Protein AF-A0A955Y917-F1 (afdb_monomer)

pLDDT: mean 73.55, std 20.66, range [26.69, 97.69]

Radius of gyration: 18.07 Å; Cα contacts (8 Å, |Δi|>4): 487; chains: 1; bounding box: 54×41×40 Å

Secondary structure (DSSP, 8-state):
-PPPEEEEEEE-S---SEEEEE-SSEEEEEETTEEEEEEE-TT-TTS-PEEEE---------TTTTS---TT--HHHHSHHHHTTBPSEEEEEEEE-----PPPSSSS---SSSS-EEE-SSS-----TTS-EEEESS-GGGS-HHHHHHHHHHHHTT--PEEEEEEETT-SEEEEEE-HHHHHHHHHTT-PPEEEEEEETTPEE--HHHHHHHHHHHHHHHHHHHHHHHHHHHHHHHHH--

Solvent-accessible surface area (backbone atoms only — not comparable to full-atom values): 13349 Å² total; per-residue (Å²): 135,82,79,81,49,70,49,78,49,72,43,74,87,26,68,41,35,34,42,59,31,36,35,98,49,32,42,34,40,26,48,73,84,39,50,29,35,32,41,39,27,92,78,34,90,92,42,51,38,35,52,47,68,34,41,68,82,60,84,55,66,52,77,68,46,64,44,67,80,54,91,92,59,60,61,70,70,72,42,38,72,64,51,46,29,24,45,63,44,49,35,39,36,36,48,48,76,54,56,86,57,76,84,68,91,80,68,100,51,70,71,54,68,96,61,5,47,52,60,76,95,83,64,78,48,74,45,70,89,90,42,32,34,26,38,63,45,57,64,76,90,76,48,61,63,68,58,20,52,54,46,15,53,42,38,67,77,68,48,53,46,40,28,34,31,43,33,32,83,90,51,63,51,31,35,43,65,27,29,68,47,54,52,53,8,21,60,76,43,74,43,46,58,31,38,37,40,38,30,30,73,70,49,47,74,37,52,70,67,58,48,52,54,42,50,51,55,25,48,55,39,33,57,53,48,53,54,49,51,53,53,52,54,52,56,52,53,54,63,75,74,108

Sequence (242 aa):
MTHEHTETIEVRGGRGELSLRHGRVDTALLYEGEPVAMVWSPHGAGHGRTFVRAQDLGTLEEAHLLRHVGPGARLSAILRPVLARLEDGRYHLELLPSPELEPDDGETSEAVPASGRFVDWAGLHEVADDEPLLIGTVPRDLLDRTLIEDLARWIRDGGRPAVVVLDCEADDVGFLVAGHAVLEAYRLADRAPTVLRITAVSARHLPLREGADLLTRAYERIGHIVAAHYAATAGEAEKATA

Mean predicted aligned error: 9.86 Å

Foldseek 3Di:
DPDWDKDKDWQDQAPQQWAWADAQAKIFTHGNLATQKMWGDPVGQPWFTFIFGQDAPPAPPPVLLQDADDPPDDLCVSCVVVSSNNDGAMKMKTWDDFDQFQDDDDDQFGDPPPFAGEDADDGGDGDGQPHQYEYESHHPVPDDPVLLCVLLVCVLVVRAREFEWEEEPSGSYIYGRHCPSVVSSCSVNSGGHTYIYIYGDCRHYDDPVNVVVNVVSSVVSVVVVVVVVVVVVVVVVVVVVD

Structure (mmCIF, N/CA/C/O backbone):
data_AF-A0A955Y917-F1
#
_entry.id   AF-A0A955Y917-F1
#
loop_
_atom_site.group_PDB
_atom_site.id
_atom_site.type_symbol
_atom_site.label_atom_id
_atom_site.label_alt_id
_atom_site.label_comp_id
_atom_site.label_asym_id
_atom_site.label_entity_id
_atom_site.label_seq_id
_atom_site.pdbx_PDB_ins_code
_atom_site.Cartn_x
_atom_site.Cartn_y
_atom_site.Cartn_z
_atom_site.occupancy
_atom_site.B_iso_or_equiv
_atom_site.auth_seq_id
_atom_site.auth_comp_id
_atom_site.auth_asym_id
_atom_site.auth_atom_id
_atom_site.pdbx_PDB_model_num
ATOM 1 N N . MET A 1 1 ? -10.729 -9.937 -23.106 1.00 42.81 1 MET A N 1
ATOM 2 C CA . MET A 1 1 ? -11.442 -9.943 -21.814 1.00 42.81 1 MET A CA 1
ATOM 3 C C . MET A 1 1 ? -10.541 -10.629 -20.809 1.00 42.81 1 MET A C 1
ATOM 5 O O . MET A 1 1 ? -10.514 -11.850 -20.746 1.00 42.81 1 MET A O 1
ATOM 9 N N . THR A 1 2 ? -9.705 -9.858 -20.128 1.00 54.28 2 THR A N 1
ATOM 10 C CA . THR A 1 2 ? -8.947 -10.323 -18.966 1.00 54.28 2 THR A CA 1
ATOM 11 C C . THR A 1 2 ? -9.951 -10.480 -17.832 1.00 54.28 2 THR A C 1
ATOM 13 O O . THR A 1 2 ? -10.664 -9.534 -17.515 1.00 54.28 2 THR A O 1
ATOM 16 N N . HIS A 1 3 ? -10.098 -11.692 -17.300 1.00 55.78 3 HIS A N 1
ATOM 17 C CA . HIS A 1 3 ? -10.953 -11.908 -16.140 1.00 55.78 3 HIS A CA 1
ATOM 18 C C . HIS A 1 3 ? -10.329 -11.186 -14.948 1.00 55.78 3 HIS A C 1
ATOM 20 O O . HIS A 1 3 ? -9.181 -11.455 -14.602 1.00 55.78 3 HIS A O 1
ATOM 26 N N . GLU A 1 4 ? -11.084 -10.263 -14.364 1.00 71.81 4 GLU A N 1
ATOM 27 C CA . GLU A 1 4 ? -10.762 -9.642 -13.085 1.00 71.81 4 GLU A CA 1
ATOM 28 C C . GLU A 1 4 ? -10.654 -10.760 -12.041 1.00 71.81 4 GLU A C 1
ATOM 30 O O . GLU A 1 4 ? -11.596 -11.534 -11.838 1.00 71.81 4 GLU A O 1
ATOM 35 N N . HIS A 1 5 ? -9.469 -10.929 -11.456 1.00 87.50 5 HIS A N 1
ATOM 36 C CA . HIS A 1 5 ? -9.243 -11.951 -10.442 1.00 87.50 5 HIS A CA 1
ATOM 37 C C . HIS A 1 5 ? -9.403 -11.290 -9.084 1.00 87.50 5 HIS A C 1
ATOM 39 O O . HIS A 1 5 ? -8.506 -10.589 -8.621 1.00 87.50 5 HIS A O 1
ATOM 45 N N . THR A 1 6 ? -10.545 -11.543 -8.450 1.00 92.94 6 THR A N 1
ATOM 46 C CA . THR A 1 6 ? -10.891 -10.996 -7.137 1.00 92.94 6 THR A CA 1
ATOM 47 C C . THR A 1 6 ? -11.162 -12.094 -6.113 1.00 92.94 6 THR A C 1
ATOM 49 O O . THR A 1 6 ? -11.657 -13.177 -6.433 1.00 92.94 6 THR A O 1
ATOM 52 N N . GLU A 1 7 ? -10.841 -11.823 -4.850 1.00 95.44 7 GLU A N 1
ATOM 53 C CA . GLU A 1 7 ? -11.186 -12.659 -3.701 1.00 95.44 7 GLU A CA 1
ATOM 54 C C . GLU A 1 7 ? -11.679 -11.781 -2.555 1.00 95.44 7 GLU A C 1
ATOM 56 O O . GLU A 1 7 ? -11.143 -10.715 -2.297 1.00 95.44 7 GLU A O 1
ATOM 61 N N . THR A 1 8 ? -12.686 -12.234 -1.813 1.00 96.94 8 THR A N 1
ATOM 62 C CA . THR A 1 8 ? -13.037 -11.613 -0.530 1.00 96.94 8 THR A CA 1
ATOM 63 C C . THR A 1 8 ? -12.709 -12.581 0.584 1.00 96.94 8 THR A C 1
ATOM 65 O O . THR A 1 8 ? -13.135 -13.738 0.546 1.00 96.94 8 THR A O 1
ATOM 68 N N . ILE A 1 9 ? -11.968 -12.108 1.579 1.00 97.06 9 ILE A N 1
ATOM 69 C CA . ILE A 1 9 ? -11.533 -12.921 2.708 1.00 97.06 9 ILE A CA 1
ATOM 70 C C . ILE A 1 9 ? -11.855 -12.254 4.037 1.00 97.06 9 ILE A C 1
ATOM 72 O O . ILE A 1 9 ? -12.010 -11.038 4.140 1.00 97.06 9 ILE A O 1
ATOM 76 N N . GLU A 1 10 ? -11.921 -13.084 5.067 1.00 97.69 10 GLU A N 1
ATOM 77 C CA . GLU A 1 10 ? -11.940 -12.653 6.454 1.00 97.69 10 GLU A CA 1
ATOM 78 C C . GLU A 1 10 ? -10.628 -13.106 7.097 1.00 97.69 10 GLU A C 1
ATOM 80 O O . GLU A 1 10 ? -10.344 -14.305 7.170 1.00 97.69 10 GLU A O 1
ATOM 85 N N . VAL A 1 11 ? -9.807 -12.148 7.519 1.00 96.19 11 VAL A N 1
ATOM 86 C CA . VAL A 1 11 ? -8.598 -12.410 8.299 1.00 96.19 11 VAL A CA 1
ATOM 87 C C . VAL A 1 11 ? -9.023 -12.573 9.754 1.00 96.19 11 VAL A C 1
ATOM 89 O O . VAL A 1 11 ? -9.667 -11.691 10.321 1.00 96.19 11 VAL A O 1
ATOM 92 N N . ARG A 1 12 ? -8.685 -13.727 10.338 1.00 95.69 12 ARG A N 1
ATOM 93 C CA . ARG A 1 12 ? -8.898 -14.053 11.753 1.00 95.69 12 ARG A CA 1
ATOM 94 C C . ARG A 1 12 ? -7.592 -14.558 12.351 1.00 95.69 12 ARG A C 1
ATOM 96 O O . ARG A 1 12 ? -6.994 -15.482 11.796 1.00 95.69 12 ARG A O 1
ATOM 103 N N . GLY A 1 13 ? -7.182 -14.001 13.485 1.00 91.69 13 GLY A N 1
ATOM 104 C CA . GLY A 1 13 ? -5.882 -14.285 14.091 1.00 91.69 13 GLY A CA 1
ATOM 105 C C . GLY A 1 13 ? -4.710 -13.639 13.347 1.00 91.69 13 GLY A C 1
ATOM 106 O O . GLY A 1 13 ? -3.599 -14.170 13.390 1.00 91.69 13 GLY A O 1
ATOM 107 N N . GLY A 1 14 ? -4.952 -12.533 12.641 1.00 90.38 14 GLY A N 1
ATOM 108 C CA . GLY A 1 14 ? -3.887 -11.671 12.148 1.00 90.38 14 GLY A CA 1
ATOM 109 C C . GLY A 1 14 ? -3.127 -11.049 13.323 1.00 90.38 14 GLY A C 1
ATOM 110 O O . GLY A 1 14 ? -3.691 -10.808 14.392 1.00 90.38 14 GLY A O 1
ATOM 111 N N . ARG A 1 15 ? -1.821 -10.816 13.164 1.00 91.62 15 ARG A N 1
ATOM 112 C CA . ARG A 1 15 ? -0.990 -10.274 14.253 1.00 91.62 15 ARG A CA 1
ATOM 113 C C . ARG A 1 15 ? -1.316 -8.817 14.591 1.00 91.62 15 ARG A C 1
ATOM 115 O O . ARG A 1 15 ? -0.928 -8.358 15.661 1.00 91.62 15 ARG A O 1
ATOM 122 N N . GLY A 1 16 ? -2.006 -8.096 13.701 1.00 89.75 16 GLY A N 1
ATOM 123 C CA . GLY A 1 16 ? -2.295 -6.671 13.878 1.00 89.75 16 GLY A CA 1
ATOM 124 C C . GLY A 1 16 ? -1.047 -5.787 13.861 1.00 89.75 16 GLY A C 1
ATOM 125 O O . GLY A 1 16 ? -1.087 -4.664 14.355 1.00 89.75 16 GLY A O 1
ATOM 126 N N . GLU A 1 17 ? 0.058 -6.293 13.311 1.00 92.44 17 GLU A N 1
ATOM 127 C CA . GLU A 1 17 ? 1.281 -5.522 13.104 1.00 92.44 17 GLU A CA 1
ATOM 128 C C . GLU A 1 17 ? 1.027 -4.428 12.076 1.00 92.44 17 GLU A C 1
ATOM 130 O O . GLU A 1 17 ? 1.370 -3.283 12.313 1.00 92.44 17 GLU A O 1
ATOM 135 N N . LEU A 1 18 ? 0.384 -4.755 10.959 1.00 92.06 18 LEU A N 1
ATOM 136 C CA . LEU A 1 18 ? 0.024 -3.805 9.917 1.00 92.06 18 LEU A CA 1
ATOM 137 C C . LEU A 1 18 ? -1.451 -3.429 10.083 1.00 92.06 18 LEU A C 1
ATOM 139 O O . LEU A 1 18 ? -2.320 -4.302 10.086 1.00 92.06 18 LEU A O 1
ATOM 143 N N . SER A 1 19 ? -1.753 -2.141 10.223 1.00 94.31 19 SER A N 1
ATOM 144 C CA . SER A 1 19 ? -3.142 -1.682 10.323 1.00 94.31 19 SER A CA 1
ATOM 145 C C . SER A 1 19 ? -3.373 -0.411 9.527 1.00 94.31 19 SER A C 1
ATOM 147 O O . SER A 1 19 ? -2.501 0.453 9.442 1.00 94.31 19 SER A O 1
ATOM 149 N N . LEU A 1 20 ? -4.566 -0.313 8.948 1.00 94.06 20 LEU A N 1
ATOM 150 C CA . LEU A 1 20 ? -5.018 0.861 8.223 1.00 94.06 20 LEU A CA 1
ATOM 151 C C . LEU A 1 20 ? -6.084 1.568 9.062 1.00 94.06 20 LEU A C 1
ATOM 153 O O . LEU A 1 20 ? -7.010 0.946 9.598 1.00 94.06 20 LEU A O 1
ATOM 157 N N . ARG A 1 21 ? -5.925 2.876 9.226 1.00 93.75 21 ARG A N 1
ATOM 158 C CA . ARG A 1 21 ? -6.850 3.731 9.966 1.00 93.75 21 ARG A CA 1
ATOM 159 C C . ARG A 1 21 ? -7.365 4.799 9.025 1.00 93.75 21 ARG A C 1
ATOM 161 O O . ARG A 1 21 ? -6.566 5.456 8.367 1.00 93.75 21 ARG A O 1
ATOM 168 N N . HIS A 1 22 ? -8.680 4.972 8.986 1.00 91.25 22 HIS A N 1
ATOM 169 C CA . HIS A 1 22 ? -9.323 5.932 8.098 1.00 91.25 22 HIS A CA 1
ATOM 170 C C . HIS A 1 22 ? -10.239 6.869 8.892 1.00 91.25 22 HIS A C 1
ATOM 172 O O . HIS A 1 22 ? -11.146 6.448 9.618 1.00 91.25 22 HIS A O 1
ATOM 178 N N . GLY A 1 23 ? -9.954 8.160 8.808 1.00 85.50 23 GLY A N 1
ATOM 179 C CA . GLY A 1 23 ? -10.761 9.256 9.322 1.00 85.50 23 GLY A CA 1
ATOM 180 C C . GLY A 1 23 ? -11.593 9.875 8.203 1.00 85.50 23 GLY A C 1
ATOM 181 O O . GLY A 1 23 ? -11.610 9.399 7.084 1.00 85.50 23 GLY A O 1
ATOM 182 N N . ARG A 1 24 ? -12.290 10.978 8.481 1.00 75.06 24 ARG A N 1
ATOM 183 C CA . ARG A 1 24 ? -13.087 11.660 7.444 1.00 75.06 24 ARG A CA 1
ATOM 184 C C . ARG A 1 24 ? -12.224 12.283 6.337 1.00 75.06 24 ARG A C 1
ATOM 186 O O . ARG A 1 24 ? -12.719 12.516 5.242 1.00 75.06 24 ARG A O 1
ATOM 193 N N . VAL A 1 25 ? -10.996 12.660 6.679 1.00 68.56 25 VAL A N 1
ATOM 194 C CA . VAL A 1 25 ? -10.100 13.479 5.846 1.00 68.56 25 VAL A CA 1
ATOM 195 C C . VAL A 1 25 ? -8.647 12.998 5.909 1.00 68.56 25 VAL A C 1
ATOM 197 O O . VAL A 1 25 ? -7.780 13.598 5.283 1.00 68.56 25 VAL A O 1
ATOM 200 N N . ASP A 1 26 ? -8.393 11.922 6.662 1.00 82.19 26 ASP A N 1
ATOM 201 C CA . ASP A 1 26 ? -7.055 11.428 6.968 1.00 82.19 26 ASP A CA 1
ATOM 202 C C . ASP A 1 26 ? -7.022 9.908 6.821 1.00 82.19 26 ASP A C 1
ATOM 204 O O . ASP A 1 26 ? -7.945 9.225 7.271 1.00 82.19 26 ASP A O 1
ATOM 208 N N . THR A 1 27 ? -5.930 9.372 6.291 1.00 89.62 27 THR A N 1
ATOM 209 C CA . THR A 1 27 ? -5.687 7.928 6.239 1.00 89.62 27 THR A CA 1
ATOM 210 C C . THR A 1 27 ? -4.266 7.648 6.698 1.00 89.62 27 THR A C 1
ATOM 212 O O . THR A 1 27 ? -3.313 8.269 6.229 1.00 89.62 27 THR A O 1
ATOM 215 N N . ALA A 1 28 ? -4.110 6.716 7.633 1.00 91.12 28 ALA A N 1
ATOM 216 C CA . ALA A 1 28 ? -2.823 6.356 8.207 1.00 91.12 28 ALA A CA 1
ATOM 217 C C . ALA A 1 28 ? -2.564 4.855 8.076 1.00 91.12 28 ALA A C 1
ATOM 219 O O . ALA A 1 28 ? -3.366 4.029 8.520 1.00 91.12 28 ALA A O 1
ATOM 220 N N . LEU A 1 29 ? -1.400 4.518 7.526 1.00 92.62 29 LEU A N 1
ATOM 221 C CA . LEU A 1 29 ? -0.805 3.199 7.631 1.00 92.62 29 LEU A CA 1
ATOM 222 C C . LEU A 1 29 ? 0.050 3.136 8.894 1.00 92.62 29 LEU A C 1
ATOM 224 O O . LEU A 1 29 ? 0.992 3.917 9.067 1.00 92.62 29 LEU A O 1
ATOM 228 N N . LEU A 1 30 ? -0.254 2.170 9.754 1.00 92.75 30 LEU A N 1
ATOM 229 C CA . LEU A 1 30 ? 0.476 1.920 10.987 1.00 92.75 30 LEU A CA 1
ATOM 230 C C . LEU A 1 30 ? 1.203 0.580 10.930 1.00 92.75 30 LEU A C 1
ATOM 232 O O . LEU A 1 30 ? 0.690 -0.395 10.377 1.00 92.75 30 LEU A O 1
ATOM 236 N N . TYR A 1 31 ? 2.356 0.536 11.590 1.00 90.88 31 TYR A N 1
ATOM 237 C CA . TYR A 1 31 ? 3.108 -0.674 11.871 1.00 90.88 31 TYR A CA 1
ATOM 238 C C . TYR A 1 31 ? 3.422 -0.763 13.362 1.00 90.88 31 TYR A C 1
ATOM 240 O O . TYR A 1 31 ? 4.021 0.153 13.918 1.00 90.88 31 TYR A O 1
ATOM 248 N N . GLU A 1 32 ? 2.949 -1.825 14.012 1.00 90.25 32 GLU A N 1
ATOM 249 C CA . GLU A 1 32 ? 3.012 -2.042 15.463 1.00 90.25 32 GLU A CA 1
ATOM 250 C C . GLU A 1 32 ? 2.439 -0.853 16.264 1.00 90.25 32 GLU A C 1
ATOM 252 O O . GLU A 1 32 ? 2.912 -0.501 17.341 1.00 90.25 32 GLU A O 1
ATOM 257 N N . GLY A 1 33 ? 1.393 -0.212 15.723 1.00 90.56 33 GLY A N 1
ATOM 258 C CA . GLY A 1 33 ? 0.741 0.966 16.318 1.00 90.56 33 GLY A CA 1
ATOM 259 C C . GLY A 1 33 ? 1.472 2.297 16.091 1.00 90.56 33 GLY A C 1
ATOM 260 O O . GLY A 1 33 ? 0.982 3.348 16.518 1.00 90.56 33 GLY A O 1
ATOM 261 N N . GLU A 1 34 ? 2.608 2.269 15.397 1.00 89.19 34 GLU A N 1
ATOM 262 C CA . GLU A 1 34 ? 3.406 3.442 15.056 1.00 89.19 34 GLU A CA 1
ATOM 263 C C . GLU A 1 34 ? 3.147 3.882 13.607 1.00 89.19 34 GLU A C 1
ATOM 265 O O . GLU A 1 34 ? 2.983 3.033 12.725 1.00 89.19 34 GLU A O 1
ATOM 270 N N . PRO A 1 35 ? 3.095 5.196 13.323 1.00 86.38 35 PRO A N 1
ATOM 271 C CA . PRO A 1 35 ? 2.822 5.680 11.977 1.00 86.38 35 PRO A CA 1
ATOM 272 C C . PRO A 1 35 ? 3.966 5.303 11.034 1.00 86.38 35 PRO A C 1
ATOM 274 O O . PRO A 1 35 ? 5.130 5.584 11.307 1.00 86.38 35 PRO A O 1
ATOM 277 N N . VAL A 1 36 ? 3.626 4.677 9.909 1.00 85.12 36 VAL A N 1
ATOM 278 C CA . VAL A 1 36 ? 4.534 4.462 8.772 1.00 85.12 36 VAL A CA 1
ATOM 279 C C . VAL A 1 36 ? 4.386 5.612 7.804 1.00 85.12 36 VAL A C 1
ATOM 281 O O . VAL A 1 36 ? 5.358 6.284 7.478 1.00 85.12 36 VAL A O 1
ATOM 284 N N . ALA A 1 37 ? 3.152 5.836 7.376 1.00 85.00 37 ALA A N 1
ATOM 285 C CA . ALA A 1 37 ? 2.785 6.751 6.322 1.00 85.00 37 ALA A CA 1
ATOM 286 C C . ALA A 1 37 ? 1.381 7.280 6.626 1.00 85.00 37 ALA A C 1
ATOM 288 O O . ALA A 1 37 ? 0.510 6.519 7.043 1.00 85.00 37 ALA A O 1
ATOM 289 N N . MET A 1 38 ? 1.158 8.573 6.444 1.00 84.88 38 MET A N 1
ATOM 290 C CA . MET A 1 38 ? -0.122 9.211 6.713 1.00 84.88 38 MET A CA 1
ATOM 291 C C . MET A 1 38 ? -0.404 10.269 5.660 1.00 84.88 38 MET A C 1
ATOM 293 O O . MET A 1 38 ? 0.473 11.056 5.313 1.00 84.88 38 MET A O 1
ATOM 297 N N . VAL A 1 39 ? -1.642 10.285 5.187 1.00 82.12 39 VAL A N 1
ATOM 298 C CA . VAL A 1 39 ? -2.226 11.386 4.436 1.00 82.12 39 VAL A CA 1
ATOM 299 C C . VAL A 1 39 ? -3.145 12.137 5.378 1.00 82.12 39 VAL A C 1
ATOM 301 O O . VAL A 1 39 ? -3.985 11.528 6.036 1.00 82.12 39 VAL A O 1
ATOM 304 N N . TRP A 1 40 ? -2.958 13.445 5.463 1.00 74.81 40 TRP A N 1
ATOM 305 C CA . TRP A 1 40 ? -3.731 14.337 6.314 1.00 74.81 40 TRP A CA 1
ATOM 306 C C . TRP A 1 40 ? -4.262 15.500 5.477 1.00 74.81 40 TRP A C 1
ATOM 308 O O . TRP A 1 40 ? -3.470 16.136 4.789 1.00 74.81 40 TRP A O 1
ATOM 318 N N . SER A 1 41 ? -5.536 15.888 5.594 1.00 70.50 41 SER A N 1
ATOM 319 C CA . SER A 1 41 ? -6.012 17.178 5.045 1.00 70.50 41 SER A CA 1
ATOM 320 C C . SER A 1 41 ? -6.379 18.184 6.156 1.00 70.50 41 SER A C 1
ATOM 322 O O . SER A 1 41 ? -7.410 18.044 6.820 1.00 70.50 41 SER A O 1
ATOM 324 N N . PRO A 1 42 ? -5.559 19.234 6.395 1.00 54.22 42 PRO A N 1
ATOM 325 C CA . PRO A 1 42 ? -5.738 20.136 7.539 1.00 54.22 42 PRO A CA 1
ATOM 326 C C . PRO A 1 42 ? -6.935 21.080 7.397 1.00 54.22 42 PRO A C 1
ATOM 328 O O . PRO A 1 42 ? -7.375 21.665 8.388 1.00 54.22 42 PRO A O 1
ATOM 331 N N . HIS A 1 43 ? -7.480 21.215 6.189 1.00 56.81 43 HIS A N 1
ATOM 332 C CA . HIS A 1 43 ? -8.604 22.101 5.882 1.00 56.81 43 HIS A CA 1
ATOM 333 C C . HIS A 1 43 ? -9.866 21.342 5.437 1.00 56.81 43 HIS A C 1
ATOM 335 O O . HIS A 1 43 ? -10.882 21.965 5.132 1.00 56.81 43 HIS A O 1
ATOM 341 N N . GLY A 1 44 ? -9.829 20.007 5.478 1.00 55.75 44 GLY A N 1
ATOM 342 C CA . GLY A 1 44 ? -10.894 19.132 5.001 1.00 55.75 44 GLY A CA 1
ATOM 343 C C . GLY A 1 44 ? -10.878 18.915 3.486 1.00 55.75 44 GLY A C 1
ATOM 344 O O . GLY A 1 44 ? -10.067 19.497 2.773 1.00 55.75 44 GLY A O 1
ATOM 345 N N . ALA A 1 45 ? -11.782 18.054 3.004 1.00 52.66 45 ALA A N 1
ATOM 346 C CA . ALA A 1 45 ? -11.884 17.696 1.586 1.00 52.66 45 ALA A CA 1
ATOM 347 C C . ALA A 1 45 ? -11.934 18.949 0.688 1.00 52.66 45 ALA A C 1
ATOM 349 O O . ALA A 1 45 ? -12.774 19.822 0.925 1.00 52.66 45 ALA A O 1
ATOM 350 N N . GLY A 1 46 ? -11.060 19.038 -0.320 1.00 46.00 46 GLY A N 1
ATOM 351 C CA . GLY A 1 46 ? -10.970 20.184 -1.237 1.00 46.00 46 GLY A CA 1
ATOM 352 C C . GLY A 1 46 ? -9.687 21.020 -1.114 1.00 46.00 46 GLY A C 1
ATOM 353 O O . GLY A 1 46 ? -9.507 21.980 -1.868 1.00 46.00 46 GLY A O 1
ATOM 354 N N . HIS A 1 47 ? -8.821 20.723 -0.142 1.00 52.22 47 HIS A N 1
ATOM 355 C CA . HIS A 1 47 ? -7.621 21.500 0.145 1.00 52.22 47 HIS A CA 1
ATOM 356 C C . HIS A 1 47 ? -6.450 20.570 0.473 1.00 52.22 47 HIS A C 1
ATOM 358 O O . HIS A 1 47 ? -6.442 19.957 1.541 1.00 52.22 47 HIS A O 1
ATOM 364 N N . GLY A 1 48 ? -5.483 20.505 -0.449 1.00 51.97 48 GLY A N 1
ATOM 365 C CA . GLY A 1 48 ? -4.115 19.996 -0.290 1.00 51.97 48 GLY A CA 1
ATOM 366 C C . GLY A 1 48 ? -3.913 18.895 0.754 1.00 51.97 48 GLY A C 1
ATOM 367 O O . GLY A 1 48 ? -3.847 19.146 1.959 1.00 51.97 48 GLY A O 1
ATOM 368 N N . ARG A 1 49 ? -3.725 17.661 0.294 1.00 62.84 49 ARG A N 1
ATOM 369 C CA . ARG A 1 49 ? -3.347 16.544 1.165 1.00 62.84 49 ARG A CA 1
ATOM 370 C C . ARG A 1 49 ? -1.886 16.687 1.597 1.00 62.84 49 ARG A C 1
ATOM 372 O O . ARG A 1 49 ? -1.022 16.899 0.772 1.00 62.84 49 ARG A O 1
ATOM 379 N N . THR A 1 50 ? -1.597 16.569 2.884 1.00 62.16 50 THR A N 1
ATOM 380 C CA . THR A 1 50 ? -0.248 16.511 3.456 1.00 62.16 50 THR A CA 1
ATOM 381 C C . THR A 1 50 ? 0.165 15.060 3.635 1.00 62.16 50 THR A C 1
ATOM 383 O O . THR A 1 50 ? -0.524 14.301 4.313 1.00 62.16 50 THR A O 1
ATOM 386 N N . PHE A 1 51 ? 1.317 14.689 3.081 1.00 68.38 51 PHE A N 1
ATOM 387 C CA . PHE A 1 51 ? 1.905 13.371 3.278 1.00 68.38 51 PHE A CA 1
ATOM 388 C C . PHE A 1 51 ? 3.003 13.389 4.348 1.00 68.38 51 PHE A C 1
ATOM 390 O O . PHE A 1 51 ? 3.879 14.253 4.344 1.00 68.38 51 PHE A O 1
ATOM 397 N N . VAL A 1 52 ? 2.971 12.409 5.251 1.00 65.44 52 VAL A N 1
ATOM 398 C CA . VAL A 1 52 ? 3.936 12.257 6.343 1.00 65.44 52 VAL A CA 1
ATOM 399 C C . VAL A 1 52 ? 4.406 10.808 6.423 1.00 65.44 52 VAL A C 1
ATOM 401 O O . VAL A 1 52 ? 3.594 9.911 6.630 1.00 65.44 52 VAL A O 1
ATOM 404 N N . ARG A 1 53 ? 5.720 10.569 6.308 1.00 70.44 53 ARG A N 1
ATOM 405 C CA . ARG A 1 53 ? 6.340 9.241 6.479 1.00 70.44 53 ARG A CA 1
ATOM 406 C C . ARG A 1 53 ? 7.237 9.209 7.709 1.00 70.44 53 ARG A C 1
ATOM 408 O O . ARG A 1 53 ? 8.180 9.984 7.783 1.00 70.44 53 ARG A O 1
ATOM 415 N N . ALA A 1 54 ? 6.988 8.293 8.636 1.00 58.88 54 ALA A N 1
ATOM 416 C CA . ALA A 1 54 ? 7.597 8.308 9.966 1.00 58.88 54 ALA A CA 1
ATOM 417 C C . ALA A 1 54 ? 8.481 7.103 10.304 1.00 58.88 54 ALA A C 1
ATOM 419 O O . ALA A 1 54 ? 9.272 7.183 11.243 1.00 58.88 54 ALA A O 1
ATOM 420 N N . GLN A 1 55 ? 8.390 6.008 9.553 1.00 65.81 55 GLN A N 1
ATOM 421 C CA . GLN A 1 55 ? 9.340 4.900 9.640 1.00 65.81 55 GLN A CA 1
ATOM 422 C C . GLN A 1 55 ? 9.389 4.135 8.323 1.00 65.81 55 GLN A C 1
ATOM 424 O O . GLN A 1 55 ? 8.407 4.100 7.583 1.00 65.81 55 GLN A O 1
ATOM 429 N N . ASP A 1 56 ? 10.536 3.520 8.065 1.00 63.56 56 ASP A N 1
ATOM 430 C CA . ASP A 1 56 ? 10.644 2.435 7.101 1.00 63.56 56 ASP A CA 1
ATOM 431 C C . ASP A 1 56 ? 10.020 1.178 7.734 1.00 63.56 56 ASP A C 1
ATOM 433 O O . ASP A 1 56 ? 10.249 0.892 8.912 1.00 63.56 56 ASP A O 1
ATOM 437 N N . LEU A 1 57 ? 9.222 0.432 6.971 1.00 62.56 57 LEU A N 1
ATOM 438 C CA . LEU A 1 57 ? 8.712 -0.877 7.391 1.00 62.56 57 LEU A CA 1
ATOM 439 C C . LEU A 1 57 ? 9.822 -1.939 7.496 1.00 62.56 57 LEU A C 1
ATOM 441 O O . LEU A 1 57 ? 9.564 -3.056 7.956 1.00 62.56 57 LEU A O 1
ATOM 445 N N . GLY A 1 58 ? 11.030 -1.616 7.022 1.00 56.84 58 GLY A N 1
ATOM 446 C CA . GLY A 1 58 ? 11.948 -2.606 6.495 1.00 56.84 58 GLY A CA 1
ATOM 447 C C . GLY A 1 58 ? 11.328 -3.229 5.248 1.00 56.84 58 GLY A C 1
ATOM 448 O O . GLY A 1 58 ? 10.106 -3.236 5.055 1.00 56.84 58 GLY A O 1
ATOM 449 N N . THR A 1 59 ? 12.145 -3.782 4.364 1.00 53.50 59 THR A N 1
ATOM 450 C CA . THR A 1 59 ? 11.594 -4.503 3.232 1.00 53.50 59 THR A CA 1
ATOM 451 C C . THR A 1 59 ? 10.782 -5.700 3.740 1.00 53.50 59 THR A C 1
ATOM 453 O O . THR A 1 59 ? 11.302 -6.747 4.114 1.00 53.50 59 THR A O 1
ATOM 456 N N . LEU A 1 60 ? 9.458 -5.587 3.634 1.00 54.75 60 LEU A N 1
ATOM 457 C CA . LEU A 1 60 ? 8.535 -6.704 3.418 1.00 54.75 60 LEU A CA 1
ATOM 458 C C . LEU A 1 60 ? 8.828 -7.410 2.076 1.00 54.75 60 LEU A C 1
ATOM 460 O O . LEU A 1 60 ? 7.931 -7.966 1.448 1.00 54.75 60 LEU A O 1
ATOM 464 N N . GLU A 1 61 ? 10.076 -7.368 1.593 1.00 54.88 61 GLU A N 1
ATOM 465 C CA . GLU A 1 61 ? 10.561 -8.094 0.424 1.00 54.88 61 GLU A CA 1
ATOM 466 C C . GLU A 1 61 ? 10.715 -9.547 0.814 1.00 54.88 61 GLU A C 1
ATOM 468 O O . GLU A 1 61 ? 11.786 -10.141 0.915 1.00 54.88 61 GLU A O 1
ATOM 473 N N . GLU A 1 62 ? 9.576 -10.151 1.065 1.00 56.66 62 GLU A N 1
ATOM 474 C CA . GLU A 1 62 ? 9.524 -11.566 1.186 1.00 56.66 62 GLU A CA 1
ATOM 475 C C . GLU A 1 62 ? 9.618 -12.095 -0.249 1.00 56.66 62 GLU A C 1
ATOM 477 O O . GLU A 1 62 ? 8.724 -11.901 -1.073 1.00 56.66 62 GLU A O 1
ATOM 482 N N . ALA A 1 63 ? 10.730 -12.769 -0.557 1.00 51.44 63 ALA A N 1
ATOM 483 C CA . ALA A 1 63 ? 11.068 -13.325 -1.871 1.00 51.44 63 ALA A CA 1
ATOM 484 C C . ALA A 1 63 ? 9.963 -14.194 -2.525 1.00 51.44 63 ALA A C 1
ATOM 486 O O . ALA A 1 63 ? 10.091 -14.619 -3.670 1.00 51.44 63 ALA A O 1
ATOM 487 N N . HIS A 1 64 ? 8.867 -14.492 -1.820 1.00 55.12 64 HIS A N 1
ATOM 488 C CA . HIS A 1 64 ? 7.699 -15.166 -2.374 1.00 55.12 64 HIS A CA 1
ATOM 489 C C . HIS A 1 64 ? 6.756 -14.242 -3.164 1.00 55.12 64 HIS A C 1
ATOM 491 O O . HIS A 1 64 ? 6.060 -14.756 -4.037 1.00 55.12 64 HIS A O 1
ATOM 497 N N . LEU A 1 65 ? 6.745 -12.923 -2.925 1.00 59.31 65 LEU A N 1
ATOM 498 C CA . LEU A 1 65 ? 5.991 -11.952 -3.743 1.00 59.31 65 LEU A CA 1
ATOM 499 C C . LEU A 1 65 ? 6.648 -11.720 -5.114 1.00 59.31 65 LEU A C 1
ATOM 501 O O . LEU A 1 65 ? 6.007 -11.272 -6.062 1.00 59.31 65 LEU A O 1
ATOM 505 N N . LEU A 1 66 ? 7.904 -12.155 -5.251 1.00 59.03 66 LEU A N 1
ATOM 506 C CA . LEU A 1 66 ? 8.609 -12.283 -6.524 1.00 59.03 66 LEU A CA 1
ATOM 507 C C . LEU A 1 66 ? 8.118 -13.471 -7.361 1.00 59.03 66 LEU A C 1
ATOM 509 O O . LEU A 1 66 ? 8.710 -13.765 -8.390 1.00 59.03 66 LEU A O 1
ATOM 513 N N . ARG A 1 67 ? 7.094 -14.224 -6.945 1.00 65.50 67 ARG A N 1
ATOM 514 C CA . ARG A 1 67 ? 6.574 -15.333 -7.756 1.00 65.50 67 ARG A CA 1
ATOM 515 C C . ARG A 1 67 ? 5.525 -14.821 -8.733 1.00 65.50 67 ARG A C 1
ATOM 517 O O . ARG A 1 67 ? 4.645 -14.050 -8.371 1.00 65.50 67 ARG A O 1
ATOM 524 N N . HIS A 1 68 ? 5.607 -15.300 -9.971 1.00 69.69 68 HIS A N 1
ATOM 525 C CA . HIS A 1 68 ? 4.603 -15.044 -10.997 1.00 69.69 68 HIS A CA 1
ATOM 526 C C . HIS A 1 68 ? 3.207 -15.459 -10.503 1.00 69.69 68 HIS A C 1
ATOM 528 O O . HIS A 1 68 ? 2.998 -16.617 -10.124 1.00 69.69 68 HIS A O 1
ATOM 534 N N . VAL A 1 69 ? 2.255 -14.523 -10.522 1.00 74.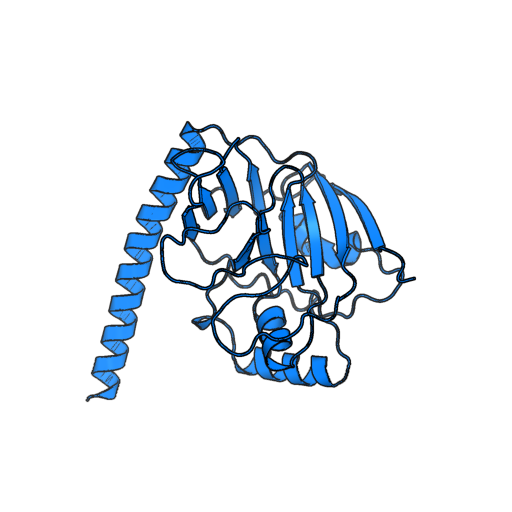62 69 VAL A N 1
ATOM 535 C CA . VAL A 1 69 ? 0.848 -14.803 -10.214 1.00 74.62 69 VAL A CA 1
ATOM 536 C C . VAL A 1 69 ? 0.204 -15.419 -11.452 1.00 74.62 69 VAL A C 1
ATOM 538 O O . VAL A 1 69 ? -0.164 -14.725 -12.395 1.00 74.62 69 VAL A O 1
ATOM 541 N N . GLY A 1 70 ? 0.131 -16.750 -11.474 1.00 71.19 70 GLY A N 1
ATOM 542 C CA . GLY A 1 70 ? -0.480 -17.487 -12.575 1.00 71.19 70 GLY A CA 1
ATOM 543 C C . GLY A 1 70 ? -2.015 -17.411 -12.568 1.00 71.19 70 GLY A C 1
ATOM 544 O O . GLY A 1 70 ? -2.623 -17.200 -11.513 1.00 71.19 70 GLY A O 1
ATOM 545 N N . PRO A 1 71 ? -2.666 -17.646 -13.720 1.00 71.38 71 PRO A N 1
ATOM 546 C CA . PRO A 1 71 ? -4.122 -17.685 -13.808 1.00 71.38 71 PRO A CA 1
ATOM 547 C C . PRO A 1 71 ? -4.706 -18.751 -12.869 1.00 71.38 71 PRO A C 1
ATOM 549 O O . PRO A 1 71 ? -4.247 -19.894 -12.842 1.00 71.38 71 PRO A O 1
ATOM 552 N N . GLY A 1 72 ? -5.726 -18.373 -12.094 1.00 78.62 72 GLY A N 1
ATOM 553 C CA . GLY A 1 72 ? -6.409 -19.265 -11.149 1.00 78.62 72 GLY A CA 1
ATOM 554 C C . GLY A 1 72 ? -5.675 -19.501 -9.823 1.00 78.62 72 GLY A C 1
ATOM 555 O O . GLY A 1 72 ? -6.166 -20.263 -8.988 1.00 78.62 72 GLY A O 1
ATOM 556 N N . ALA A 1 73 ? -4.524 -18.858 -9.593 1.00 85.06 73 ALA A N 1
ATOM 557 C CA . ALA A 1 73 ? -3.840 -18.919 -8.305 1.00 85.06 73 ALA A CA 1
ATOM 558 C C . ALA A 1 73 ? -4.653 -18.208 -7.214 1.00 85.06 73 ALA A C 1
ATOM 560 O O . ALA A 1 73 ? -5.124 -17.096 -7.413 1.00 85.06 73 ALA A O 1
ATOM 561 N N . ARG A 1 74 ? -4.798 -18.814 -6.032 1.00 91.56 74 ARG A N 1
ATOM 562 C CA . ARG A 1 74 ? -5.533 -18.158 -4.942 1.00 91.56 74 ARG A CA 1
ATOM 563 C C . ARG A 1 74 ? -4.738 -16.962 -4.410 1.00 91.56 74 ARG A C 1
ATOM 565 O O . ARG A 1 74 ? -3.658 -17.166 -3.850 1.00 91.56 74 ARG A O 1
ATOM 572 N N . LEU A 1 75 ? -5.267 -15.746 -4.540 1.00 92.50 75 LEU A N 1
ATOM 573 C CA . LEU A 1 75 ? -4.619 -14.502 -4.100 1.00 92.50 75 LEU A CA 1
ATOM 574 C C . LEU A 1 75 ? -4.327 -14.545 -2.605 1.00 92.50 75 LEU A C 1
ATOM 576 O O . LEU A 1 75 ? -3.219 -14.243 -2.174 1.00 92.50 75 LEU A O 1
ATOM 580 N N . SER A 1 76 ? -5.284 -15.032 -1.819 1.00 94.31 76 SER A N 1
ATOM 581 C CA . SER A 1 76 ? -5.126 -15.247 -0.379 1.00 94.31 76 SER A CA 1
ATOM 582 C C . SER A 1 76 ? -3.984 -16.199 -0.007 1.00 94.31 76 SER A C 1
ATOM 584 O O . SER A 1 76 ? -3.385 -16.057 1.057 1.00 94.31 76 SER A O 1
ATOM 586 N N . ALA A 1 77 ? -3.644 -17.161 -0.871 1.00 91.50 77 ALA A N 1
ATOM 587 C CA . ALA A 1 77 ? -2.503 -18.046 -0.645 1.00 91.50 77 ALA A CA 1
ATOM 588 C C . ALA A 1 77 ? -1.168 -17.350 -0.952 1.00 91.50 77 ALA A C 1
ATOM 590 O O . ALA A 1 77 ? -0.201 -17.562 -0.223 1.00 91.50 77 ALA A O 1
ATOM 591 N N . ILE A 1 78 ? -1.128 -16.517 -1.997 1.00 88.69 78 ILE A N 1
ATOM 592 C CA . ILE A 1 78 ? 0.047 -15.718 -2.380 1.00 88.69 78 ILE A CA 1
ATOM 593 C C . ILE A 1 78 ? 0.333 -14.651 -1.323 1.00 88.69 78 ILE A C 1
ATOM 595 O O . ILE A 1 78 ? 1.462 -14.520 -0.865 1.00 88.69 78 ILE A O 1
ATOM 599 N N . LEU A 1 79 ? -0.709 -13.941 -0.894 1.00 91.56 79 LEU A N 1
ATOM 600 C CA . LEU A 1 79 ? -0.635 -12.845 0.068 1.00 91.56 79 LEU A CA 1
ATOM 601 C C . LEU A 1 79 ? -0.588 -13.318 1.523 1.00 91.56 79 LEU A C 1
ATOM 603 O O . LEU A 1 79 ? -0.544 -12.485 2.421 1.00 91.56 79 LEU A O 1
ATOM 607 N N . ARG A 1 80 ? -0.602 -14.633 1.789 1.00 91.56 80 ARG A N 1
ATOM 608 C CA . ARG A 1 80 ? -0.687 -15.184 3.152 1.00 91.56 80 ARG A CA 1
ATOM 609 C C . ARG A 1 80 ? 0.286 -14.521 4.141 1.00 91.56 80 ARG A C 1
ATOM 611 O O . ARG A 1 80 ? -0.148 -14.257 5.262 1.00 91.56 80 ARG A O 1
ATOM 618 N N . PRO A 1 81 ? 1.551 -14.246 3.788 1.00 87.69 81 PRO A N 1
ATOM 619 C CA . PRO A 1 81 ? 2.484 -13.616 4.722 1.00 87.69 81 PRO A CA 1
ATOM 620 C C . PRO A 1 81 ? 2.119 -12.168 5.068 1.00 87.69 81 PRO A C 1
ATOM 622 O O . PRO A 1 81 ? 2.087 -11.829 6.250 1.00 87.69 81 PRO A O 1
ATOM 625 N N . VAL A 1 82 ? 1.700 -11.368 4.083 1.00 90.88 82 VAL A N 1
ATOM 626 C CA . VAL A 1 82 ? 1.158 -10.015 4.305 1.00 90.88 82 VAL A CA 1
ATOM 627 C C . VAL A 1 82 ? -0.130 -10.078 5.132 1.00 90.88 82 VAL A C 1
ATOM 629 O O . VAL A 1 82 ? -0.255 -9.392 6.145 1.00 90.88 82 VAL A O 1
ATOM 632 N N . LEU A 1 83 ? -1.060 -10.967 4.770 1.00 93.44 83 LEU A N 1
ATOM 633 C CA . LEU A 1 83 ? -2.338 -11.144 5.468 1.00 93.44 83 LEU A CA 1
ATOM 634 C C . LEU A 1 83 ? -2.162 -11.558 6.935 1.00 93.44 83 LEU A C 1
ATOM 636 O O . LEU A 1 83 ? -2.949 -11.154 7.782 1.00 93.44 83 LEU A O 1
ATOM 640 N N . ALA A 1 84 ? -1.118 -12.325 7.261 1.00 93.19 84 ALA A N 1
ATOM 641 C CA . ALA A 1 84 ? -0.813 -12.716 8.638 1.00 93.19 84 ALA A CA 1
ATOM 642 C C . ALA A 1 84 ? -0.342 -11.542 9.518 1.00 93.19 84 ALA A C 1
ATOM 644 O O . ALA A 1 84 ? -0.310 -11.671 10.744 1.00 93.19 84 ALA A O 1
ATOM 645 N N . ARG A 1 85 ? 0.060 -10.416 8.917 1.00 93.12 85 ARG A N 1
ATOM 646 C CA . ARG A 1 85 ? 0.458 -9.190 9.629 1.00 93.12 85 ARG A CA 1
ATOM 647 C C . ARG A 1 85 ? -0.700 -8.229 9.828 1.00 93.12 85 ARG A C 1
ATOM 649 O O . ARG A 1 85 ? -0.629 -7.420 10.746 1.00 93.12 85 ARG A O 1
ATOM 656 N N . LEU A 1 86 ? -1.732 -8.315 8.993 1.00 94.75 86 LEU A N 1
ATOM 657 C CA . LEU A 1 86 ? -2.901 -7.451 9.084 1.00 94.75 86 LEU A CA 1
ATOM 658 C C . LEU A 1 86 ? -3.649 -7.649 10.403 1.00 94.75 86 LEU A C 1
ATOM 660 O O . LEU A 1 86 ? -3.523 -8.677 11.074 1.00 94.75 86 LEU A O 1
ATOM 664 N N . GLU A 1 87 ? -4.439 -6.650 10.772 1.00 95.25 87 GLU A N 1
ATOM 665 C CA . GLU A 1 87 ? -5.453 -6.803 11.808 1.00 95.25 87 GLU A CA 1
ATOM 666 C C . GLU A 1 87 ? -6.621 -7.674 11.334 1.00 95.25 87 GLU A C 1
ATOM 668 O O . GLU A 1 87 ? -6.893 -7.795 10.133 1.00 95.25 87 GLU A O 1
ATOM 673 N N . ASP A 1 88 ? -7.331 -8.263 12.294 1.00 96.06 88 ASP A N 1
ATOM 674 C CA . ASP A 1 88 ? -8.555 -9.009 12.019 1.00 96.06 88 ASP A CA 1
ATOM 675 C C . ASP A 1 88 ? -9.588 -8.117 11.327 1.00 96.06 88 ASP A C 1
ATOM 677 O O . ASP A 1 88 ? -9.835 -6.980 11.734 1.00 96.06 88 ASP A O 1
ATOM 681 N N . GLY A 1 89 ? -10.210 -8.642 10.274 1.00 95.81 89 GLY A N 1
ATOM 682 C CA . GLY A 1 89 ? -11.121 -7.857 9.456 1.00 95.81 89 GLY A CA 1
ATOM 683 C C . GLY A 1 89 ? -11.469 -8.511 8.129 1.00 95.81 89 GLY A C 1
ATOM 684 O O . GLY A 1 89 ? -11.003 -9.601 7.790 1.00 95.81 89 GLY A O 1
ATOM 685 N N . ARG A 1 90 ? -12.321 -7.826 7.366 1.00 97.31 90 ARG A N 1
ATOM 686 C CA . ARG A 1 90 ? -12.716 -8.240 6.021 1.00 97.31 90 ARG A CA 1
ATOM 687 C C . ARG A 1 90 ? -11.932 -7.447 4.985 1.00 97.31 90 ARG A C 1
ATOM 689 O O . ARG A 1 90 ? -11.899 -6.219 5.044 1.00 97.31 90 ARG A O 1
ATOM 696 N N . TYR A 1 91 ? -11.363 -8.166 4.026 1.00 97.06 91 TYR A N 1
ATOM 697 C CA . TYR A 1 91 ? -10.537 -7.595 2.971 1.00 97.06 91 TYR A CA 1
ATOM 698 C C . TYR A 1 91 ? -11.003 -8.076 1.601 1.00 97.06 91 TYR A C 1
ATOM 700 O O . TYR A 1 91 ? -11.387 -9.241 1.434 1.00 97.06 91 TYR A O 1
ATOM 70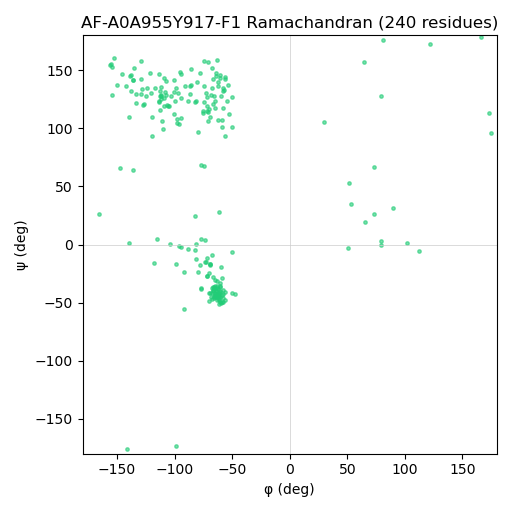8 N N . HIS A 1 92 ? -10.950 -7.173 0.631 1.00 96.69 92 HIS A N 1
ATOM 709 C CA . HIS A 1 92 ? -11.059 -7.482 -0.784 1.00 96.69 92 HIS A CA 1
ATOM 710 C C . HIS A 1 92 ? -9.651 -7.568 -1.375 1.00 96.69 92 HIS A C 1
ATOM 712 O O . HIS A 1 92 ? -8.812 -6.712 -1.116 1.00 96.69 92 HIS A O 1
ATOM 718 N N . LEU A 1 93 ? -9.372 -8.634 -2.111 1.00 95.19 93 LEU A N 1
ATOM 719 C CA . LEU A 1 93 ? -8.108 -8.861 -2.792 1.00 95.19 93 LEU A CA 1
ATOM 720 C C . LEU A 1 93 ? -8.374 -8.796 -4.284 1.00 95.19 93 LEU A C 1
ATOM 722 O O . LEU A 1 93 ? -9.283 -9.470 -4.769 1.00 95.19 93 LEU A O 1
ATOM 726 N N . GLU A 1 94 ? -7.553 -8.058 -5.007 1.00 92.19 94 GLU A N 1
ATOM 727 C CA . GLU A 1 94 ? -7.699 -7.893 -6.446 1.00 92.19 94 GLU A CA 1
ATOM 728 C C . GLU A 1 94 ? -6.326 -7.977 -7.105 1.00 92.19 94 GLU A C 1
ATOM 730 O O . GLU A 1 94 ? -5.364 -7.349 -6.661 1.00 92.19 94 GLU A O 1
ATOM 735 N N . LEU A 1 95 ? -6.218 -8.770 -8.167 1.00 89.44 95 LEU A N 1
ATOM 736 C CA . LEU A 1 95 ? -5.076 -8.713 -9.068 1.00 89.44 95 LEU A CA 1
ATOM 737 C C . LEU A 1 95 ? -5.437 -7.788 -10.224 1.00 89.44 95 LEU A C 1
ATOM 739 O O . LEU A 1 95 ? -6.228 -8.158 -11.096 1.00 89.44 95 LEU A O 1
ATOM 743 N N . LEU A 1 96 ? -4.822 -6.610 -10.248 1.00 84.31 96 LEU A N 1
ATOM 744 C CA . LEU A 1 96 ? -5.016 -5.673 -11.339 1.00 84.31 96 LEU A CA 1
ATOM 745 C C . LEU A 1 96 ? -4.263 -6.176 -12.559 1.00 84.31 96 LEU A C 1
ATOM 747 O O . LEU A 1 96 ? -3.041 -6.378 -12.483 1.00 84.31 96 LEU A O 1
ATOM 751 N N . PRO A 1 97 ? -4.959 -6.389 -13.691 1.00 66.06 97 PRO A N 1
ATOM 752 C CA . PRO A 1 97 ? -4.262 -6.622 -14.936 1.00 66.06 97 PRO A CA 1
ATOM 753 C C . PRO A 1 97 ? -3.407 -5.389 -15.194 1.00 66.06 97 PRO A C 1
ATOM 755 O O . PRO A 1 97 ? -3.924 -4.282 -15.144 1.00 66.06 97 PRO A O 1
ATOM 758 N N . SER A 1 98 ? -2.117 -5.598 -15.448 1.00 59.62 98 SER 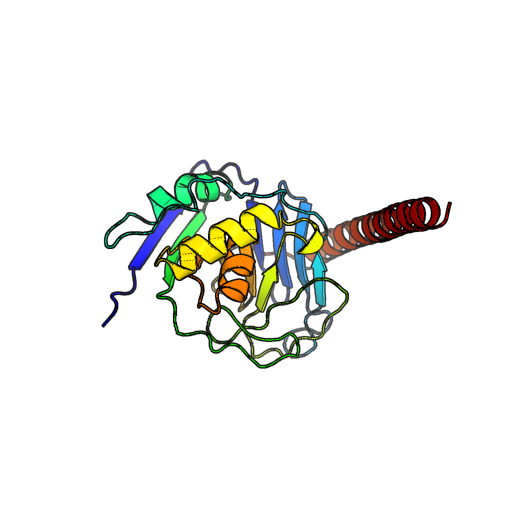A N 1
ATOM 759 C CA . SER A 1 98 ? -1.175 -4.567 -15.880 1.00 59.62 98 SER A CA 1
ATOM 760 C C . SER A 1 98 ? -1.791 -3.799 -17.063 1.00 59.62 98 SER A C 1
ATOM 762 O O . SER A 1 98 ? -1.776 -4.341 -18.173 1.00 59.62 98 SER A O 1
ATOM 764 N N . PRO A 1 99 ? -2.364 -2.591 -16.880 1.00 49.44 99 PRO A N 1
ATOM 765 C CA . PRO A 1 99 ? -2.646 -1.733 -18.023 1.00 49.44 99 PRO A CA 1
ATOM 766 C C . PRO A 1 99 ? -1.284 -1.306 -18.575 1.00 49.44 99 PRO A C 1
ATOM 768 O O . PRO A 1 99 ? -0.326 -1.276 -17.813 1.00 49.44 99 PRO A O 1
ATOM 771 N N . GLU A 1 100 ? -1.133 -1.010 -19.861 1.00 38.72 100 GLU A N 1
ATOM 772 C CA . GLU A 1 100 ? 0.065 -0.291 -20.309 1.00 38.72 100 GLU A CA 1
ATOM 773 C C . GLU A 1 100 ? 0.090 1.042 -19.541 1.00 38.72 100 GLU A C 1
ATOM 775 O O . GLU A 1 100 ? -0.775 1.887 -19.730 1.00 38.72 100 GLU A O 1
ATOM 780 N N . LEU A 1 101 ? 0.994 1.170 -18.571 1.00 41.78 101 LEU A N 1
ATOM 781 C CA . LEU A 1 101 ? 1.364 2.460 -18.027 1.00 41.78 101 LEU A CA 1
ATOM 782 C C . LEU A 1 101 ? 2.250 3.055 -19.098 1.00 41.78 101 LEU A C 1
ATOM 784 O O . LEU A 1 101 ? 3.298 2.474 -19.395 1.00 41.78 101 LEU A O 1
ATOM 788 N N . GLU A 1 102 ? 1.807 4.137 -19.715 1.00 35.91 102 GLU A N 1
ATOM 789 C CA . GLU A 1 102 ? 2.695 4.876 -20.592 1.00 35.91 102 GLU A CA 1
ATOM 790 C C . GLU A 1 102 ? 3.775 5.535 -19.715 1.00 35.91 102 GLU A C 1
ATOM 792 O O . GLU A 1 102 ? 3.444 6.120 -18.680 1.00 35.91 102 GLU A O 1
ATOM 797 N N . PRO A 1 103 ? 5.067 5.364 -20.040 1.00 35.22 103 PRO A N 1
ATOM 798 C CA . PRO A 1 103 ? 6.126 6.129 -19.398 1.00 35.22 103 PRO A CA 1
ATOM 799 C C . PRO A 1 103 ? 5.951 7.605 -19.768 1.00 35.22 103 PRO A C 1
ATOM 801 O O . PRO A 1 103 ? 5.925 7.929 -20.953 1.00 35.22 103 PRO A O 1
ATOM 804 N N . ASP A 1 104 ? 5.837 8.494 -18.780 1.00 40.66 104 ASP A N 1
ATOM 805 C CA . ASP A 1 104 ? 5.875 9.933 -19.047 1.00 40.66 104 ASP A CA 1
ATOM 806 C C . ASP A 1 104 ? 7.327 10.438 -19.080 1.00 40.66 104 ASP A C 1
ATOM 808 O O . ASP A 1 104 ? 8.187 10.060 -18.268 1.00 40.66 104 ASP A O 1
ATOM 812 N N . ASP A 1 105 ? 7.590 11.292 -20.063 1.00 34.41 105 ASP A N 1
ATOM 813 C CA . ASP A 1 105 ? 8.893 11.789 -20.482 1.00 34.41 105 ASP A CA 1
ATOM 814 C C . ASP A 1 105 ? 9.406 12.868 -19.515 1.00 34.41 105 ASP A C 1
ATOM 816 O O . ASP A 1 105 ? 9.554 14.037 -19.859 1.00 34.41 105 ASP A O 1
ATOM 820 N N . GLY A 1 106 ? 9.743 12.475 -18.288 1.00 37.50 106 GLY A N 1
ATOM 821 C CA . GLY A 1 106 ? 10.647 13.248 -17.441 1.00 37.50 106 GLY A CA 1
ATOM 822 C C . GLY A 1 106 ? 10.078 14.533 -16.834 1.00 37.50 106 GLY A C 1
ATOM 823 O O . GLY A 1 106 ? 10.622 15.604 -17.052 1.00 37.50 106 GLY A O 1
ATOM 824 N N . GLU A 1 107 ? 9.108 14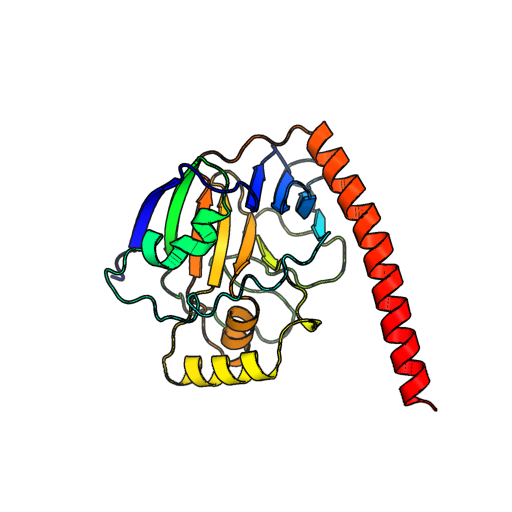.400 -15.939 1.00 35.25 107 GLU A N 1
ATOM 825 C CA . GLU A 1 107 ? 9.011 15.130 -14.669 1.00 35.25 107 GLU A CA 1
ATOM 826 C C . GLU A 1 107 ? 8.170 14.235 -13.749 1.00 35.25 107 GLU A C 1
ATOM 828 O O . GLU A 1 107 ? 7.152 13.706 -14.168 1.00 35.25 107 GLU A O 1
ATOM 833 N N . THR A 1 108 ? 8.638 13.946 -12.533 1.00 37.72 108 THR A N 1
ATOM 834 C CA . THR A 1 108 ? 8.074 12.905 -11.654 1.00 37.72 108 THR A CA 1
ATOM 835 C C . THR A 1 108 ? 6.578 13.091 -11.362 1.00 37.72 108 THR A C 1
ATOM 837 O O . THR A 1 108 ? 6.196 13.753 -10.394 1.00 37.72 108 THR A O 1
ATOM 840 N N . SER A 1 109 ? 5.756 12.437 -12.174 1.00 30.66 109 SER A N 1
ATOM 841 C CA . SER A 1 109 ? 4.390 11.997 -11.926 1.00 30.66 109 SER A CA 1
ATOM 842 C C . SER A 1 109 ? 4.120 10.766 -12.804 1.00 30.66 109 SER A C 1
ATOM 844 O O . SER A 1 109 ? 4.826 10.541 -13.777 1.00 30.66 109 SER A O 1
ATOM 846 N N . GLU A 1 110 ? 3.098 9.996 -12.430 1.00 30.41 110 GLU A N 1
ATOM 847 C CA . GLU A 1 110 ? 2.503 8.868 -13.175 1.00 30.41 110 GLU A CA 1
ATOM 848 C C . GLU A 1 110 ? 3.259 7.517 -13.124 1.00 30.41 110 GLU A C 1
ATOM 850 O O . GLU A 1 110 ? 4.456 7.411 -13.355 1.00 30.41 110 GLU A O 1
ATOM 855 N N . ALA A 1 111 ? 2.654 6.378 -12.770 1.00 26.69 111 ALA A N 1
ATOM 856 C CA . ALA A 1 111 ? 1.313 6.053 -12.283 1.00 26.69 111 ALA A CA 1
ATOM 857 C C . ALA A 1 111 ? 1.380 4.733 -11.471 1.00 26.69 111 ALA A C 1
ATOM 859 O O . ALA A 1 111 ? 2.315 3.958 -11.669 1.00 26.69 111 ALA A O 1
ATOM 860 N N . VAL A 1 112 ? 0.440 4.502 -10.536 1.00 33.81 112 VAL A N 1
ATOM 861 C CA . VAL A 1 112 ? -0.513 3.349 -10.420 1.00 33.81 112 VAL A CA 1
ATOM 862 C C . VAL A 1 112 ? -1.236 3.486 -9.075 1.00 33.81 112 VAL A C 1
ATOM 864 O O . VAL A 1 112 ? -0.587 3.358 -8.045 1.00 33.81 112 VAL A O 1
ATOM 867 N N . PRO A 1 113 ? -2.554 3.753 -9.061 1.00 37.00 113 PRO A N 1
ATOM 868 C CA . PRO A 1 113 ? -3.574 2.798 -9.502 1.00 37.00 113 PRO A CA 1
ATOM 869 C C . PRO A 1 113 ? -4.370 3.377 -10.666 1.00 37.00 113 PRO A C 1
ATOM 871 O O . PRO A 1 113 ? -5.303 4.125 -10.444 1.00 37.00 113 PRO A O 1
ATOM 874 N N . ALA A 1 114 ? -3.968 3.077 -11.904 1.00 39.16 114 ALA A N 1
ATOM 875 C CA . ALA A 1 114 ? -4.622 3.495 -13.158 1.00 39.16 114 ALA A CA 1
ATOM 876 C C . ALA A 1 114 ? -4.967 4.998 -13.357 1.00 39.16 114 ALA A C 1
ATOM 878 O O . ALA A 1 114 ? -5.408 5.351 -14.443 1.00 39.16 114 ALA A O 1
ATOM 879 N N . SER A 1 115 ? -4.731 5.888 -12.391 1.00 35.56 115 SER A N 1
ATOM 880 C CA . SER A 1 115 ? -4.904 7.343 -12.525 1.00 35.56 115 SER A CA 1
ATOM 881 C C . SER A 1 115 ? -4.231 8.118 -11.385 1.00 35.56 115 SER A C 1
ATOM 883 O O . SER A 1 115 ? -4.706 9.182 -11.008 1.00 35.56 115 SER A O 1
ATOM 885 N N . GLY A 1 116 ? -3.185 7.555 -10.766 1.00 38.66 116 GLY A N 1
ATOM 886 C CA . GLY A 1 116 ? -2.715 8.040 -9.473 1.00 38.66 116 GLY A CA 1
ATOM 887 C C . GLY A 1 116 ? -1.254 8.457 -9.350 1.00 38.66 116 GLY A C 1
ATOM 888 O O . GLY A 1 116 ? -0.366 7.710 -9.776 1.00 38.66 116 GLY A O 1
ATOM 889 N N . ARG A 1 117 ? -1.007 9.611 -8.710 1.00 43.12 117 ARG A N 1
ATOM 890 C CA . ARG A 1 117 ? 0.317 10.221 -8.493 1.00 43.12 117 ARG A CA 1
ATOM 891 C C . ARG A 1 117 ? 1.141 9.452 -7.454 1.00 43.12 117 ARG A C 1
ATOM 893 O O . ARG A 1 117 ? 0.708 9.233 -6.321 1.00 43.12 117 ARG A O 1
ATOM 900 N N . PHE A 1 118 ? 2.367 9.077 -7.830 1.00 42.84 118 PHE A N 1
ATOM 901 C CA . PHE A 1 118 ? 3.367 8.519 -6.915 1.00 42.84 118 PHE A CA 1
ATOM 902 C C . PHE A 1 118 ? 4.155 9.646 -6.244 1.00 42.84 118 PHE A C 1
ATOM 904 O O . PHE A 1 118 ? 4.678 10.527 -6.925 1.00 42.84 118 PHE A O 1
ATOM 911 N N . VAL A 1 119 ? 4.274 9.608 -4.918 1.00 50.09 119 VAL A N 1
ATOM 912 C CA . VAL A 1 119 ? 4.996 10.630 -4.147 1.00 50.09 119 VAL A CA 1
ATOM 913 C C . VAL A 1 119 ? 6.282 10.019 -3.585 1.00 50.09 119 VAL A C 1
ATOM 915 O O . VAL A 1 119 ? 6.244 9.291 -2.591 1.00 50.09 119 VAL A O 1
ATOM 918 N N . ASP A 1 120 ? 7.412 10.285 -4.254 1.00 45.94 120 ASP A N 1
ATOM 919 C CA . ASP A 1 120 ? 8.758 9.974 -3.749 1.00 45.94 120 ASP A CA 1
ATOM 920 C C . ASP A 1 120 ? 9.261 11.115 -2.851 1.00 45.94 120 ASP A C 1
ATOM 922 O O . ASP A 1 120 ? 8.867 12.271 -2.982 1.00 45.94 120 ASP A O 1
ATOM 926 N N . TRP A 1 121 ? 10.101 10.763 -1.893 1.00 46.53 121 TRP A N 1
ATOM 927 C CA . TRP A 1 121 ? 10.499 11.561 -0.741 1.00 46.53 121 TRP A CA 1
ATOM 928 C C . TRP A 1 121 ? 11.022 12.971 -1.096 1.00 46.53 121 TRP A C 1
ATOM 930 O O . TRP A 1 121 ? 12.116 13.097 -1.635 1.00 46.53 121 TRP A O 1
ATOM 940 N N . ALA A 1 122 ? 10.278 14.028 -0.730 1.00 34.53 122 ALA A N 1
ATOM 941 C CA . ALA A 1 122 ? 10.730 15.156 0.107 1.00 34.53 122 ALA A CA 1
ATOM 942 C C . ALA A 1 122 ? 9.650 16.259 0.213 1.00 34.53 122 ALA A C 1
ATOM 944 O O . ALA A 1 122 ? 9.612 17.188 -0.593 1.00 34.53 122 ALA A O 1
ATOM 945 N N . GLY A 1 123 ? 8.849 16.224 1.285 1.00 45.69 123 GLY A N 1
ATOM 946 C CA . GLY A 1 123 ? 8.098 17.392 1.759 1.00 45.69 123 GLY A CA 1
ATOM 947 C C . GLY A 1 123 ? 6.580 17.238 1.846 1.00 45.69 123 GLY A C 1
ATOM 948 O O . GLY A 1 123 ? 5.984 16.246 1.440 1.00 45.69 123 GLY A O 1
ATOM 949 N N . LEU A 1 124 ? 5.965 18.265 2.435 1.00 42.22 124 LEU A N 1
ATOM 950 C CA . LEU A 1 124 ? 4.536 18.546 2.331 1.00 42.22 124 LEU A CA 1
ATOM 951 C C . LEU A 1 124 ? 4.209 18.740 0.845 1.00 42.22 124 LEU A C 1
ATOM 953 O O . LEU A 1 124 ? 4.510 19.792 0.285 1.00 42.22 124 LEU A O 1
ATOM 957 N N . HIS A 1 125 ? 3.646 17.728 0.193 1.00 50.25 125 HIS A N 1
ATOM 958 C CA . HIS A 1 125 ? 3.218 17.842 -1.197 1.00 50.25 125 HIS A CA 1
ATOM 959 C C . HIS A 1 125 ? 1.722 18.071 -1.242 1.00 50.25 125 HIS A C 1
ATOM 961 O O . HIS A 1 125 ? 0.981 17.148 -0.943 1.00 50.25 125 HIS A O 1
ATOM 967 N N . GLU A 1 126 ? 1.279 19.252 -1.666 1.00 49.00 126 GLU A N 1
ATOM 968 C CA . GLU A 1 126 ? -0.114 19.416 -2.067 1.00 49.00 126 GLU A CA 1
ATOM 969 C C . GLU A 1 126 ? -0.363 18.546 -3.305 1.00 49.00 126 GLU A C 1
ATOM 971 O O . GLU A 1 126 ? 0.271 18.718 -4.354 1.00 49.00 126 GLU A O 1
ATOM 976 N N . VAL A 1 127 ? -1.256 17.569 -3.164 1.00 54.78 127 VAL A N 1
ATOM 977 C CA . VAL A 1 127 ? -1.767 16.794 -4.294 1.00 54.78 127 VAL A CA 1
ATOM 978 C C . VAL A 1 127 ? -3.203 17.215 -4.575 1.00 54.78 127 VAL A C 1
ATOM 980 O O . VAL A 1 127 ? -3.949 17.505 -3.637 1.00 54.78 127 VAL A O 1
ATOM 983 N N . ALA A 1 128 ? -3.555 17.299 -5.862 1.00 53.75 128 ALA A N 1
ATOM 984 C CA . ALA A 1 128 ? -4.920 17.556 -6.298 1.00 53.75 128 ALA A CA 1
ATOM 985 C C . ALA A 1 128 ? -5.842 16.437 -5.796 1.00 53.75 128 ALA A C 1
ATOM 987 O O . ALA A 1 128 ? -5.439 15.278 -5.732 1.00 53.75 128 ALA A O 1
ATOM 988 N N . ASP A 1 129 ? -7.069 16.789 -5.419 1.00 59.25 129 ASP A N 1
ATOM 989 C CA . ASP A 1 129 ? -7.971 15.866 -4.723 1.00 59.25 129 ASP A CA 1
ATOM 990 C C . ASP A 1 129 ? -8.547 14.745 -5.601 1.00 59.25 129 ASP A C 1
ATOM 992 O O . ASP A 1 129 ? -9.098 13.796 -5.046 1.00 59.25 129 ASP A O 1
ATOM 996 N N . ASP A 1 130 ? -8.392 14.833 -6.926 1.00 61.81 130 ASP A N 1
ATOM 997 C CA . ASP A 1 130 ? -9.072 13.971 -7.904 1.00 61.81 130 ASP A CA 1
ATOM 998 C C . ASP A 1 130 ? -8.233 12.767 -8.379 1.00 61.81 130 ASP A C 1
ATOM 1000 O O . ASP A 1 130 ? -8.707 11.966 -9.187 1.00 61.81 130 ASP A O 1
ATOM 1004 N N . GLU A 1 131 ? -6.994 12.618 -7.902 1.00 59.25 131 GLU A N 1
ATOM 1005 C CA . GLU A 1 131 ? -6.102 11.533 -8.321 1.00 59.25 131 GLU A CA 1
ATOM 1006 C C . GLU A 1 131 ? -5.846 10.551 -7.174 1.00 59.25 131 GLU A C 1
ATOM 1008 O O . GLU A 1 131 ? -5.417 10.976 -6.094 1.00 59.25 131 GLU A O 1
ATOM 1013 N N . PRO A 1 132 ? -6.041 9.233 -7.380 1.00 68.12 132 PRO A N 1
ATOM 1014 C CA . PRO A 1 132 ? -5.630 8.257 -6.389 1.00 68.12 132 PRO A CA 1
ATOM 1015 C C . PRO A 1 132 ? -4.142 8.388 -6.055 1.00 68.12 132 PRO A C 1
ATOM 1017 O O . PRO A 1 132 ? -3.31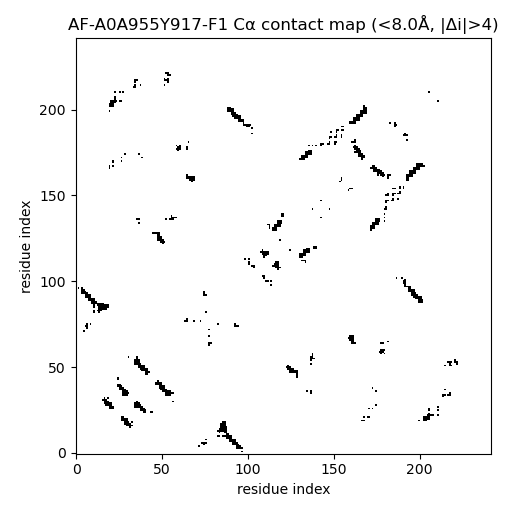0 8.644 -6.912 1.00 68.12 132 PRO A O 1
ATOM 1020 N N . LEU A 1 133 ? -3.756 8.212 -4.802 1.00 73.50 133 LEU A N 1
ATOM 1021 C CA . LEU A 1 133 ? -2.365 8.357 -4.379 1.00 73.50 133 LEU A CA 1
ATOM 1022 C C . LEU A 1 133 ? -1.777 6.994 -4.084 1.00 73.50 133 LEU A C 1
ATOM 1024 O O . LEU A 1 133 ? -2.336 6.250 -3.285 1.00 73.50 133 LEU A O 1
ATOM 1028 N N . LEU A 1 134 ? -0.620 6.688 -4.673 1.00 80.69 134 LEU A N 1
ATOM 1029 C CA . LEU A 1 134 ? 0.183 5.546 -4.249 1.00 80.69 134 LEU A CA 1
ATOM 1030 C C . LEU A 1 134 ? 1.412 6.023 -3.491 1.00 80.69 134 LEU A C 1
ATOM 1032 O O . LEU A 1 134 ? 2.281 6.718 -4.019 1.00 80.69 134 LEU A O 1
ATOM 1036 N N . ILE A 1 135 ? 1.499 5.586 -2.243 1.00 81.12 135 ILE A N 1
ATOM 1037 C CA . ILE A 1 135 ? 2.514 6.032 -1.305 1.00 81.12 135 ILE A CA 1
ATOM 1038 C C . ILE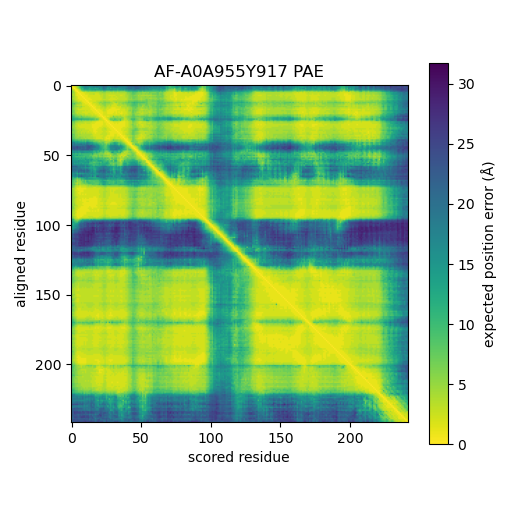 A 1 135 ? 3.572 4.951 -1.112 1.00 81.12 135 ILE A C 1
ATOM 1040 O O . ILE A 1 135 ? 3.293 3.865 -0.598 1.00 81.12 135 ILE A O 1
ATOM 1044 N N . GLY A 1 136 ? 4.817 5.279 -1.461 1.00 81.94 136 GLY A N 1
ATOM 1045 C CA . GLY A 1 136 ? 5.986 4.461 -1.158 1.00 81.94 136 GLY A CA 1
ATOM 1046 C C . GLY A 1 136 ? 6.334 4.488 0.334 1.00 81.94 136 GLY A C 1
ATOM 1047 O O . GLY A 1 136 ? 6.746 5.512 0.880 1.00 81.94 136 GLY A O 1
ATOM 1048 N N . THR A 1 137 ? 6.208 3.345 1.007 1.00 81.44 137 THR A N 1
ATOM 1049 C CA . THR A 1 137 ? 6.548 3.222 2.441 1.00 81.44 137 THR A CA 1
ATOM 1050 C C . THR A 1 137 ? 8.046 3.036 2.727 1.00 81.44 137 THR A C 1
ATOM 1052 O O . THR A 1 137 ? 8.461 3.226 3.865 1.00 81.44 137 THR A O 1
ATOM 1055 N N . VAL A 1 138 ? 8.862 2.742 1.706 1.00 77.25 138 VAL A N 1
ATOM 1056 C CA . VAL A 1 138 ? 10.326 2.586 1.796 1.00 77.25 138 VAL A CA 1
ATOM 1057 C C . VAL A 1 138 ? 10.987 3.677 0.938 1.00 77.25 138 VAL A C 1
ATOM 1059 O O . VAL A 1 138 ? 10.514 3.921 -0.176 1.00 77.25 138 VAL A O 1
ATOM 1062 N N . PRO A 1 139 ? 12.033 4.371 1.427 1.00 73.81 139 PRO A N 1
ATOM 1063 C CA . PRO A 1 139 ? 12.800 5.325 0.625 1.00 73.81 139 PRO A CA 1
ATOM 1064 C C . PRO A 1 139 ? 13.490 4.659 -0.575 1.00 73.81 139 PRO A C 1
ATOM 1066 O O . PRO A 1 139 ? 14.057 3.577 -0.441 1.00 73.81 139 PRO A O 1
ATOM 1069 N N . ARG A 1 140 ? 13.496 5.326 -1.735 1.00 79.81 140 ARG A N 1
ATOM 1070 C CA . ARG A 1 140 ? 14.118 4.801 -2.961 1.00 79.81 140 ARG A CA 1
ATOM 1071 C C . ARG A 1 140 ? 15.632 4.605 -2.838 1.00 79.81 140 ARG A C 1
ATOM 1073 O O . ARG A 1 140 ? 16.179 3.661 -3.399 1.00 79.81 140 ARG A O 1
ATOM 1080 N N . ASP A 1 141 ? 16.308 5.484 -2.106 1.00 77.31 141 ASP A N 1
ATOM 1081 C CA . ASP A 1 141 ? 17.752 5.442 -1.856 1.00 77.31 141 ASP A CA 1
ATOM 1082 C C . ASP A 1 141 ? 18.185 4.277 -0.954 1.00 77.31 141 ASP A C 1
ATOM 1084 O O . ASP A 1 141 ? 19.358 3.906 -0.974 1.00 77.31 141 ASP A O 1
ATOM 1088 N N . LEU A 1 142 ? 17.248 3.659 -0.225 1.00 77.81 142 LEU A N 1
ATOM 1089 C CA . LEU A 1 142 ? 17.498 2.452 0.567 1.00 77.81 142 LEU A CA 1
ATOM 1090 C C . LEU A 1 142 ? 17.301 1.145 -0.215 1.00 77.81 142 LEU A C 1
ATOM 1092 O O . LEU A 1 142 ? 17.548 0.069 0.328 1.00 77.81 142 LEU A O 1
ATOM 1096 N N . LEU A 1 143 ? 16.856 1.209 -1.472 1.00 83.00 143 LEU A N 1
ATOM 1097 C CA . LEU A 1 143 ? 16.608 0.015 -2.276 1.00 83.00 143 LEU A CA 1
ATOM 1098 C C . LEU A 1 143 ? 17.906 -0.536 -2.884 1.00 83.00 143 LEU A C 1
ATOM 1100 O O . LEU A 1 143 ? 18.752 0.211 -3.384 1.00 83.00 143 LEU A O 1
ATOM 1104 N N . ASP A 1 144 ? 18.045 -1.864 -2.893 1.00 86.81 144 ASP A N 1
ATOM 1105 C CA . ASP A 1 144 ? 19.192 -2.540 -3.505 1.00 86.81 144 ASP A CA 1
ATOM 1106 C C . ASP A 1 144 ? 19.149 -2.403 -5.034 1.00 86.81 144 ASP A C 1
ATOM 1108 O O . ASP A 1 144 ? 18.330 -3.014 -5.726 1.00 86.81 144 ASP A O 1
ATOM 1112 N N . ARG A 1 145 ? 20.079 -1.610 -5.575 1.00 90.62 145 ARG A N 1
ATOM 1113 C CA . ARG A 1 145 ? 20.211 -1.378 -7.019 1.00 90.62 145 ARG A CA 1
ATOM 1114 C C . ARG A 1 145 ? 20.485 -2.658 -7.804 1.00 90.62 145 ARG A C 1
ATOM 1116 O O . ARG A 1 145 ? 19.951 -2.806 -8.899 1.00 90.62 145 ARG A O 1
ATOM 1123 N N . THR A 1 146 ? 21.266 -3.585 -7.250 1.00 91.81 146 THR A N 1
ATOM 1124 C CA . THR A 1 146 ? 21.586 -4.859 -7.913 1.00 91.81 146 THR A CA 1
ATOM 1125 C C . THR A 1 146 ? 20.318 -5.688 -8.082 1.00 91.81 146 THR A C 1
ATOM 1127 O O . THR A 1 146 ? 20.039 -6.197 -9.166 1.00 91.81 146 THR A O 1
ATOM 1130 N N . LEU A 1 147 ? 19.500 -5.760 -7.027 1.00 89.81 147 LEU A N 1
ATOM 1131 C CA . LEU A 1 147 ? 18.209 -6.441 -7.071 1.00 89.81 147 LEU A CA 1
ATOM 1132 C C . LEU A 1 147 ? 17.260 -5.791 -8.088 1.00 89.81 147 LEU A C 1
ATOM 1134 O O . LEU A 1 147 ? 16.616 -6.502 -8.857 1.00 89.81 147 LEU A O 1
ATOM 1138 N N . ILE A 1 148 ? 17.185 -4.456 -8.123 1.00 90.31 148 ILE A N 1
ATOM 1139 C CA . ILE A 1 148 ? 16.363 -3.722 -9.100 1.00 90.31 148 ILE A CA 1
ATOM 1140 C C . ILE A 1 148 ? 16.780 -4.075 -10.534 1.00 90.31 148 ILE A C 1
ATOM 1142 O O . ILE A 1 148 ? 15.926 -4.364 -11.371 1.00 90.31 148 ILE A O 1
ATOM 1146 N N . GLU A 1 149 ? 18.080 -4.091 -10.827 1.00 94.12 149 GLU A N 1
ATOM 1147 C CA . GLU A 1 149 ? 18.605 -4.441 -12.151 1.00 94.12 149 GLU A CA 1
ATOM 1148 C C . GLU A 1 149 ? 18.307 -5.902 -12.530 1.00 94.12 149 GLU A C 1
ATOM 1150 O O . GLU A 1 149 ? 17.904 -6.184 -13.667 1.00 94.12 149 GLU A O 1
ATOM 1155 N N . ASP A 1 150 ? 18.454 -6.833 -11.585 1.00 92.81 150 ASP A N 1
ATOM 1156 C CA . ASP A 1 150 ? 18.120 -8.250 -11.755 1.00 92.81 150 ASP A CA 1
ATOM 1157 C C . ASP A 1 150 ? 16.632 -8.448 -12.063 1.00 92.81 150 ASP A C 1
ATOM 1159 O O . ASP A 1 150 ? 16.273 -9.134 -13.027 1.00 92.81 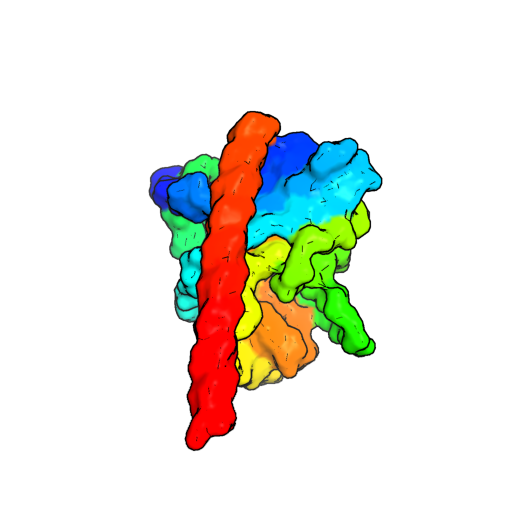150 ASP A O 1
ATOM 1163 N N . LEU A 1 151 ? 15.763 -7.794 -11.293 1.00 92.00 151 LEU A N 1
ATOM 1164 C CA . LEU A 1 151 ? 14.318 -7.812 -11.502 1.00 92.00 151 LEU A CA 1
ATOM 1165 C C . LEU A 1 151 ? 13.933 -7.159 -12.831 1.00 92.00 151 LEU A C 1
ATOM 1167 O O . LEU A 1 151 ? 13.085 -7.696 -13.541 1.00 92.00 151 LEU A O 1
ATOM 1171 N N . ALA A 1 152 ? 14.570 -6.052 -13.216 1.00 93.75 152 ALA A N 1
ATOM 1172 C CA . ALA A 1 152 ? 14.277 -5.364 -14.469 1.00 93.75 152 ALA A CA 1
ATOM 1173 C C . ALA A 1 152 ? 14.644 -6.229 -15.682 1.00 93.75 152 ALA A C 1
ATOM 1175 O O . ALA A 1 152 ? 13.904 -6.266 -16.668 1.00 93.75 152 ALA A O 1
ATOM 1176 N N . ARG A 1 153 ? 15.763 -6.971 -15.614 1.00 94.69 153 ARG A N 1
ATOM 1177 C CA . ARG A 1 153 ? 16.100 -7.998 -16.618 1.00 94.69 153 ARG A CA 1
ATOM 1178 C C . ARG A 1 153 ? 15.018 -9.068 -16.680 1.00 94.69 153 ARG A C 1
ATOM 1180 O O . ARG A 1 153 ? 14.483 -9.323 -17.755 1.00 94.69 153 ARG A O 1
ATOM 1187 N N . TRP A 1 154 ? 14.636 -9.622 -15.531 1.00 91.94 154 TRP A N 1
ATOM 1188 C CA . TRP A 1 154 ? 13.611 -10.658 -15.475 1.00 91.94 154 TRP A CA 1
ATOM 1189 C C . TRP A 1 154 ? 12.249 -10.190 -16.020 1.00 91.94 154 TRP A C 1
ATOM 1191 O O . TRP A 1 154 ? 11.601 -10.927 -16.761 1.00 91.94 154 TRP A O 1
ATOM 1201 N N . ILE A 1 155 ? 11.827 -8.956 -15.725 1.00 90.69 155 ILE A N 1
ATOM 1202 C CA . ILE A 1 155 ? 10.590 -8.349 -16.245 1.00 90.69 155 ILE A CA 1
ATOM 1203 C C . ILE A 1 155 ? 10.640 -8.199 -17.771 1.00 90.69 155 ILE A C 1
ATOM 1205 O O . ILE A 1 155 ? 9.667 -8.544 -18.456 1.00 90.69 155 ILE A O 1
ATOM 1209 N N . ARG A 1 156 ? 11.775 -7.737 -18.318 1.00 92.62 156 ARG A N 1
ATOM 1210 C CA . ARG A 1 156 ? 11.999 -7.653 -19.773 1.00 92.62 156 ARG A CA 1
ATOM 1211 C C . ARG A 1 156 ? 11.913 -9.021 -20.449 1.00 92.62 156 ARG A C 1
ATOM 1213 O O . ARG A 1 156 ? 11.335 -9.111 -21.530 1.00 92.62 156 ARG A O 1
ATOM 1220 N N . ASP A 1 157 ? 12.368 -10.072 -19.773 1.00 92.81 157 ASP A N 1
ATOM 1221 C CA . ASP A 1 157 ? 12.283 -11.464 -20.235 1.00 92.81 157 ASP A CA 1
ATOM 1222 C C . ASP A 1 157 ? 10.875 -12.084 -20.080 1.00 92.81 157 ASP A C 1
ATOM 1224 O O . ASP A 1 157 ? 10.669 -13.264 -20.363 1.00 92.81 157 ASP A O 1
ATOM 1228 N N . GLY A 1 158 ? 9.880 -11.303 -19.645 1.00 88.12 158 GLY A N 1
ATOM 1229 C CA . GLY A 1 158 ? 8.490 -11.745 -19.495 1.00 88.12 158 GLY A CA 1
ATOM 1230 C C . GLY A 1 158 ? 8.072 -12.058 -18.057 1.00 88.12 158 GLY A C 1
ATOM 1231 O O . GLY A 1 158 ? 6.920 -12.424 -17.826 1.00 88.12 158 GLY A O 1
ATOM 1232 N N . GLY A 1 159 ? 8.964 -11.877 -17.080 1.00 88.94 159 GLY A N 1
ATOM 1233 C CA . GLY A 1 159 ? 8.637 -11.934 -15.658 1.00 88.94 159 GLY A CA 1
ATOM 1234 C C . GLY A 1 159 ? 7.529 -10.946 -15.285 1.00 88.94 159 GLY A C 1
ATOM 1235 O O . GLY A 1 159 ? 7.433 -9.851 -15.840 1.00 88.94 159 GLY A O 1
ATOM 1236 N N . ARG A 1 160 ? 6.661 -11.346 -14.351 1.00 87.75 160 ARG A N 1
ATOM 1237 C CA . ARG A 1 160 ? 5.573 -10.506 -13.815 1.00 87.75 160 ARG A CA 1
ATOM 1238 C C . ARG A 1 160 ? 5.491 -10.630 -12.287 1.00 87.75 160 ARG A C 1
ATOM 1240 O O . ARG A 1 160 ? 4.528 -11.213 -11.786 1.00 87.75 160 ARG A O 1
ATOM 1247 N N . PRO A 1 161 ? 6.526 -10.203 -11.540 1.00 88.75 161 PRO A N 1
ATOM 1248 C CA . PRO A 1 161 ? 6.425 -10.076 -10.087 1.00 88.75 161 PRO A CA 1
ATOM 1249 C C . PRO A 1 161 ? 5.331 -9.078 -9.712 1.00 88.75 161 PRO A C 1
ATOM 1251 O O . PRO A 1 161 ? 5.124 -8.098 -10.426 1.00 88.75 161 PRO A O 1
ATOM 1254 N N . ALA A 1 162 ? 4.634 -9.311 -8.606 1.00 87.62 162 ALA A N 1
ATOM 1255 C CA . ALA A 1 162 ? 3.596 -8.397 -8.154 1.00 87.62 162 ALA A CA 1
ATOM 1256 C C . ALA A 1 162 ? 4.142 -7.391 -7.135 1.00 87.62 162 ALA A C 1
ATOM 1258 O O . ALA A 1 162 ? 4.995 -7.724 -6.311 1.00 87.62 162 ALA A O 1
ATOM 1259 N N . VAL A 1 163 ? 3.602 -6.177 -7.165 1.00 88.38 163 VAL A N 1
ATOM 1260 C CA . VAL A 1 163 ? 3.681 -5.225 -6.052 1.00 88.38 163 VAL A CA 1
ATOM 1261 C C . VAL A 1 163 ? 2.413 -5.340 -5.212 1.00 88.38 163 VAL A C 1
ATOM 1263 O O . VAL A 1 163 ? 1.356 -5.670 -5.752 1.00 88.38 163 VAL A O 1
ATOM 1266 N N . VAL A 1 164 ? 2.498 -5.097 -3.903 1.00 90.81 164 VAL A N 1
ATOM 1267 C CA . VAL A 1 164 ? 1.346 -5.219 -2.997 1.00 90.81 164 VAL A CA 1
ATOM 1268 C C . VAL A 1 164 ? 0.966 -3.856 -2.448 1.00 90.81 164 VAL A C 1
ATOM 1270 O O . VAL A 1 164 ? 1.776 -3.194 -1.796 1.00 90.81 164 VAL A O 1
ATOM 1273 N N . VAL A 1 165 ? -0.281 -3.468 -2.686 1.00 91.62 165 VAL A N 1
ATOM 1274 C CA . VAL A 1 165 ? -0.862 -2.206 -2.223 1.00 91.62 165 VAL A CA 1
ATOM 1275 C C . VAL A 1 165 ? -1.929 -2.501 -1.179 1.00 91.62 165 VAL A C 1
ATOM 1277 O O . VAL A 1 165 ? -2.732 -3.410 -1.366 1.00 91.62 165 VAL A O 1
ATOM 1280 N N . LEU A 1 166 ? -1.926 -1.747 -0.083 1.00 93.19 166 LEU A N 1
ATOM 1281 C CA . LEU A 1 166 ? -2.964 -1.763 0.945 1.00 93.19 166 LEU A CA 1
ATOM 1282 C C . LEU A 1 166 ? -3.718 -0.432 0.923 1.00 93.19 166 LEU A C 1
ATOM 1284 O O . LEU A 1 166 ? -3.095 0.620 1.062 1.00 93.19 166 LEU A O 1
ATOM 1288 N N . ASP A 1 167 ? -5.036 -0.484 0.784 1.00 93.88 167 ASP A N 1
ATOM 1289 C CA . ASP A 1 167 ? -5.936 0.674 0.764 1.00 93.88 167 ASP A CA 1
ATOM 1290 C C . ASP A 1 167 ? -7.251 0.379 1.517 1.00 93.88 167 ASP A C 1
ATOM 1292 O O . ASP A 1 167 ? -7.405 -0.663 2.169 1.00 93.88 167 ASP A O 1
ATOM 1296 N N . CYS A 1 168 ? -8.193 1.324 1.496 1.00 92.62 168 CYS A N 1
ATOM 1297 C CA . CYS A 1 168 ? -9.547 1.155 2.025 1.00 92.62 168 CYS A CA 1
ATOM 1298 C C . CYS A 1 168 ? -10.587 1.718 1.057 1.00 92.62 168 CYS A C 1
ATOM 1300 O O . CYS A 1 168 ? -10.317 2.694 0.374 1.00 92.62 168 CYS A O 1
ATOM 1302 N N . GLU A 1 169 ? -11.809 1.175 1.070 1.00 87.81 169 GLU A N 1
ATOM 1303 C CA . GLU A 1 169 ? -12.890 1.585 0.147 1.00 87.81 169 GLU A CA 1
ATOM 1304 C C . GLU A 1 169 ? -13.287 3.069 0.250 1.00 87.81 169 GLU A C 1
ATOM 1306 O O . GLU A 1 169 ? -13.941 3.601 -0.642 1.00 87.81 169 GLU A O 1
ATOM 1311 N N . ALA A 1 170 ? -12.949 3.719 1.363 1.00 82.62 170 ALA A N 1
ATOM 1312 C CA . ALA A 1 170 ? -13.389 5.069 1.686 1.00 82.62 170 ALA A CA 1
ATOM 1313 C C . ALA A 1 170 ? -12.394 6.171 1.278 1.00 82.62 170 ALA A C 1
ATOM 1315 O O . ALA A 1 170 ? -12.690 7.345 1.496 1.00 82.62 170 ALA A O 1
ATOM 1316 N N . ASP A 1 171 ? -11.232 5.820 0.719 1.00 78.06 171 ASP A N 1
ATOM 1317 C CA . ASP A 1 171 ? -10.221 6.793 0.301 1.00 78.06 171 ASP A CA 1
ATOM 1318 C C . ASP A 1 171 ? -9.491 6.324 -0.956 1.00 78.06 171 ASP A C 1
ATOM 1320 O O . ASP A 1 171 ? -9.201 5.141 -1.120 1.00 78.06 171 ASP A O 1
ATOM 1324 N N . ASP A 1 172 ? -9.103 7.275 -1.794 1.00 80.12 172 ASP A N 1
ATOM 1325 C CA . ASP A 1 172 ? -8.330 7.026 -3.009 1.00 80.12 172 ASP A CA 1
ATOM 1326 C C . ASP A 1 172 ? -6.824 6.904 -2.705 1.00 80.12 172 ASP A C 1
ATOM 1328 O O . ASP A 1 172 ? -5.977 7.156 -3.553 1.00 80.12 172 ASP A O 1
ATOM 1332 N N . VAL A 1 173 ? -6.453 6.536 -1.476 1.00 83.94 173 VAL A N 1
ATOM 1333 C CA . VAL A 1 173 ? -5.059 6.434 -1.025 1.00 83.94 173 VAL A CA 1
ATOM 1334 C C . VAL A 1 173 ? -4.675 4.973 -0.828 1.00 83.94 173 VAL A C 1
ATOM 1336 O O . VAL A 1 173 ? -5.207 4.282 0.041 1.00 83.94 173 VAL A O 1
ATOM 1339 N N . GLY A 1 174 ? -3.674 4.532 -1.584 1.00 88.38 174 GLY A N 1
ATOM 1340 C CA . GLY A 1 174 ? -3.005 3.252 -1.423 1.00 88.38 174 GLY A CA 1
ATOM 1341 C C . GLY A 1 174 ? -1.590 3.390 -0.879 1.00 88.38 174 GLY A C 1
ATOM 1342 O O . GLY A 1 174 ? -0.829 4.288 -1.236 1.00 88.38 174 GLY A O 1
ATOM 1343 N N . PHE A 1 175 ? -1.202 2.446 -0.030 1.00 88.75 175 PHE A N 1
ATOM 1344 C CA . PHE A 1 175 ? 0.152 2.337 0.494 1.00 88.75 175 PHE A CA 1
ATOM 1345 C C . PHE A 1 175 ? 0.838 1.117 -0.105 1.00 88.75 175 PHE A C 1
ATOM 1347 O O . PHE A 1 175 ? 0.336 -0.002 -0.003 1.00 88.75 175 PHE A O 1
ATOM 1354 N N . LEU A 1 176 ? 2.013 1.313 -0.700 1.00 88.12 176 LEU A N 1
ATOM 1355 C CA . LEU A 1 176 ? 2.855 0.219 -1.164 1.00 88.12 176 LEU A CA 1
ATOM 1356 C C . LEU A 1 176 ? 3.443 -0.488 0.057 1.00 88.12 176 LEU A C 1
ATOM 1358 O O . LEU A 1 176 ? 4.318 0.061 0.725 1.00 88.12 176 LEU A O 1
ATOM 1362 N N . VAL A 1 177 ? 2.955 -1.684 0.374 1.00 89.25 177 VAL A N 1
ATOM 1363 C CA . VAL A 1 177 ? 3.379 -2.447 1.563 1.00 89.25 177 VAL A CA 1
ATOM 1364 C C . VAL A 1 177 ? 4.410 -3.518 1.232 1.00 89.25 177 VAL A C 1
ATOM 1366 O O . VAL A 1 177 ? 5.101 -3.981 2.131 1.00 89.25 177 VAL A O 1
ATOM 1369 N N . ALA A 1 178 ? 4.553 -3.887 -0.044 1.00 88.00 178 ALA A N 1
ATOM 1370 C CA . ALA A 1 178 ? 5.633 -4.744 -0.518 1.00 88.00 178 ALA A CA 1
ATOM 1371 C C . ALA A 1 178 ? 5.909 -4.545 -2.016 1.00 88.00 178 ALA A C 1
ATOM 1373 O O . ALA A 1 178 ? 5.012 -4.197 -2.786 1.00 88.00 178 ALA A O 1
ATOM 1374 N N . GLY A 1 179 ? 7.140 -4.846 -2.438 1.00 87.31 179 GLY A N 1
ATOM 1375 C CA . GLY A 1 179 ? 7.547 -4.780 -3.842 1.00 87.31 179 GLY A CA 1
ATOM 1376 C C . GLY A 1 179 ? 8.107 -3.423 -4.275 1.00 87.31 179 GLY A C 1
ATOM 1377 O O . GLY A 1 179 ? 7.963 -3.058 -5.435 1.00 87.31 179 GLY A O 1
ATOM 1378 N N . HIS A 1 180 ? 8.759 -2.672 -3.387 1.00 87.75 180 HIS A N 1
ATOM 1379 C CA . HIS A 1 180 ? 9.387 -1.389 -3.730 1.00 87.75 180 HIS A CA 1
ATOM 1380 C C . HIS A 1 180 ? 10.482 -1.540 -4.792 1.00 87.75 180 HIS A C 1
ATOM 1382 O O . HIS A 1 180 ? 10.402 -0.875 -5.822 1.00 87.75 180 HIS A O 1
ATOM 1388 N N . ALA A 1 181 ? 11.427 -2.477 -4.628 1.00 87.31 181 ALA A N 1
ATOM 1389 C CA . ALA A 1 181 ? 12.410 -2.772 -5.677 1.00 87.31 181 ALA A CA 1
ATOM 1390 C C . ALA A 1 181 ? 11.756 -3.313 -6.961 1.00 87.31 181 ALA A C 1
ATOM 1392 O O . ALA A 1 181 ? 12.229 -3.042 -8.061 1.00 87.31 181 ALA A O 1
ATOM 1393 N N . VAL A 1 182 ? 10.640 -4.042 -6.841 1.00 89.75 182 VAL A N 1
ATOM 1394 C CA . VAL A 1 182 ? 9.865 -4.529 -7.993 1.00 89.75 182 VAL A CA 1
ATOM 1395 C C . VAL A 1 182 ? 9.249 -3.365 -8.771 1.00 89.75 182 VAL A C 1
ATOM 1397 O O . VAL A 1 182 ? 9.328 -3.353 -9.996 1.00 89.75 182 VAL A O 1
ATOM 1400 N N . LEU A 1 183 ? 8.667 -2.378 -8.086 1.00 88.38 183 LEU A N 1
ATOM 1401 C CA . LEU A 1 183 ? 8.104 -1.186 -8.719 1.00 88.38 183 LEU A CA 1
ATOM 1402 C C . LEU A 1 183 ? 9.186 -0.390 -9.460 1.00 88.38 183 LEU A C 1
ATOM 1404 O O . LEU A 1 183 ? 8.990 -0.009 -10.613 1.00 88.38 183 LEU A O 1
ATOM 1408 N N . GLU A 1 184 ? 10.348 -0.198 -8.834 1.00 87.94 184 GLU A N 1
ATOM 1409 C CA . GLU A 1 184 ? 11.502 0.435 -9.482 1.00 87.94 184 GLU A CA 1
ATOM 1410 C C . GLU A 1 184 ? 12.013 -0.367 -10.680 1.00 87.94 184 GLU A C 1
ATOM 1412 O O . GLU A 1 184 ? 12.361 0.201 -11.713 1.00 87.94 184 GLU A O 1
ATOM 1417 N N . ALA A 1 185 ? 12.010 -1.694 -10.580 1.00 90.69 185 ALA A N 1
ATOM 1418 C CA . ALA A 1 185 ? 12.393 -2.567 -11.677 1.00 90.69 185 ALA A CA 1
ATOM 1419 C C . ALA A 1 185 ? 11.415 -2.489 -12.857 1.00 90.69 185 ALA A C 1
ATOM 1421 O O . ALA A 1 185 ? 11.856 -2.533 -14.003 1.00 90.69 185 ALA A O 1
ATOM 1422 N N . TYR A 1 186 ? 10.111 -2.335 -12.602 1.00 89.69 186 TYR A N 1
ATOM 1423 C CA . TYR A 1 186 ? 9.107 -2.081 -13.640 1.00 89.69 186 TYR A CA 1
ATOM 1424 C C . TYR A 1 186 ? 9.361 -0.758 -14.366 1.00 89.69 186 TYR A C 1
ATOM 1426 O O . TYR A 1 186 ? 9.387 -0.745 -15.596 1.00 89.69 186 TYR A O 1
ATOM 1434 N N . ARG A 1 187 ? 9.656 0.316 -13.619 1.00 89.25 187 ARG A N 1
ATOM 1435 C CA . ARG A 1 187 ? 10.057 1.615 -14.188 1.00 89.25 187 ARG A CA 1
ATOM 1436 C C . ARG A 1 187 ? 11.310 1.487 -15.050 1.00 89.25 187 ARG A C 1
ATOM 1438 O O . ARG A 1 187 ? 11.322 1.923 -16.193 1.00 89.25 187 ARG A O 1
ATOM 1445 N N . LEU A 1 188 ? 12.349 0.831 -14.531 1.00 89.88 188 LEU A N 1
ATOM 1446 C CA . LEU A 1 188 ? 13.603 0.614 -15.259 1.00 89.88 188 LEU A CA 1
ATOM 1447 C C . LEU A 1 188 ? 13.423 -0.276 -16.502 1.00 89.88 188 LEU A C 1
ATOM 1449 O O . LEU A 1 188 ? 14.163 -0.144 -17.476 1.00 89.88 188 LEU A O 1
ATOM 1453 N N . ALA A 1 189 ? 12.473 -1.209 -16.465 1.00 90.19 189 ALA A N 1
ATOM 1454 C CA . ALA A 1 189 ? 12.148 -2.096 -17.576 1.00 90.19 189 ALA A CA 1
ATOM 1455 C C . ALA A 1 189 ? 11.217 -1.465 -18.621 1.00 90.19 189 ALA A C 1
ATOM 1457 O O . ALA A 1 189 ? 10.957 -2.130 -19.626 1.00 90.19 189 ALA A O 1
ATOM 1458 N N . ASP A 1 190 ? 10.724 -0.246 -18.377 1.00 87.31 190 ASP A N 1
ATOM 1459 C CA . ASP A 1 190 ? 9.686 0.415 -19.166 1.00 87.31 190 ASP A CA 1
ATOM 1460 C C . ASP A 1 190 ? 8.453 -0.485 -19.364 1.00 87.31 190 ASP A C 1
ATOM 1462 O O . ASP A 1 190 ? 8.043 -0.859 -20.468 1.00 87.31 190 ASP A O 1
ATOM 1466 N N . ARG A 1 191 ? 7.937 -0.988 -18.239 1.00 85.25 191 ARG A N 1
ATOM 1467 C CA . ARG A 1 191 ? 6.781 -1.881 -18.194 1.00 85.25 191 ARG A CA 1
ATOM 1468 C C . ARG A 1 191 ? 5.863 -1.490 -17.059 1.00 85.25 191 ARG A C 1
ATOM 1470 O O . ARG A 1 191 ? 6.295 -1.162 -15.960 1.00 85.25 191 ARG A O 1
ATOM 1477 N N . ALA A 1 192 ? 4.581 -1.678 -17.299 1.00 83.44 192 ALA A N 1
ATOM 1478 C CA . ALA A 1 192 ? 3.589 -1.580 -16.257 1.00 83.44 192 ALA A CA 1
ATOM 1479 C C . ALA A 1 192 ? 3.712 -2.684 -15.192 1.00 83.44 192 ALA A C 1
ATOM 1481 O O . ALA A 1 192 ? 3.988 -3.842 -15.532 1.00 83.44 192 ALA A O 1
ATOM 1482 N N . PRO A 1 193 ? 3.473 -2.352 -13.912 1.00 86.38 193 PRO A N 1
ATOM 1483 C CA . PRO A 1 193 ? 3.528 -3.284 -12.817 1.00 86.38 193 PRO A CA 1
ATOM 1484 C C . PRO A 1 193 ? 2.276 -4.149 -12.762 1.00 86.38 193 PRO A C 1
ATOM 1486 O O . PRO A 1 193 ? 1.151 -3.724 -13.026 1.00 86.38 193 PRO A O 1
ATOM 1489 N N . THR A 1 194 ? 2.482 -5.381 -12.317 1.00 86.31 194 THR A N 1
ATOM 1490 C CA . THR A 1 194 ? 1.395 -6.228 -11.829 1.00 86.31 194 THR A CA 1
ATOM 1491 C C . THR A 1 194 ? 1.096 -5.837 -10.386 1.00 86.31 194 THR A C 1
ATOM 1493 O O . THR A 1 194 ? 1.999 -5.884 -9.551 1.00 86.31 194 THR A O 1
ATOM 1496 N N . VAL A 1 195 ? -0.146 -5.461 -10.078 1.00 87.81 195 VAL A N 1
ATOM 1497 C CA . VAL A 1 195 ? -0.530 -5.006 -8.732 1.00 87.81 195 VAL A CA 1
ATOM 1498 C C . VAL A 1 195 ? -1.465 -6.005 -8.071 1.00 87.81 195 VAL A C 1
ATOM 1500 O O . VAL A 1 195 ? -2.498 -6.364 -8.628 1.00 87.81 195 VAL A O 1
ATOM 1503 N N . LEU A 1 196 ? -1.111 -6.421 -6.859 1.00 90.75 196 LEU A N 1
ATOM 1504 C CA . LEU A 1 196 ? -1.999 -7.090 -5.918 1.00 90.75 196 LEU A CA 1
ATOM 1505 C C . LEU A 1 196 ? -2.515 -6.053 -4.923 1.00 90.75 196 LEU A C 1
ATOM 1507 O O . LEU A 1 196 ? -1.774 -5.577 -4.062 1.00 90.75 196 LEU A O 1
ATOM 1511 N N . ARG A 1 197 ? -3.786 -5.701 -5.050 1.00 92.31 197 ARG A N 1
ATOM 1512 C CA . ARG A 1 197 ? -4.468 -4.755 -4.173 1.00 92.31 197 ARG A CA 1
ATOM 1513 C C . ARG A 1 197 ? -5.113 -5.500 -3.007 1.00 92.31 197 ARG A C 1
ATOM 1515 O O . ARG A 1 197 ? -5.727 -6.549 -3.203 1.00 92.31 197 ARG A O 1
ATOM 1522 N N . ILE A 1 198 ? -4.973 -4.956 -1.805 1.00 95.31 198 ILE A N 1
ATOM 1523 C CA . ILE A 1 198 ? -5.654 -5.381 -0.585 1.00 95.31 198 ILE A CA 1
ATOM 1524 C C . ILE A 1 198 ? -6.477 -4.191 -0.101 1.00 95.31 198 ILE A C 1
ATOM 1526 O O . ILE A 1 198 ? -5.916 -3.225 0.401 1.00 95.31 198 ILE A O 1
ATOM 1530 N N . THR A 1 199 ? -7.796 -4.286 -0.197 1.00 96.19 199 THR A N 1
ATOM 1531 C CA . THR A 1 199 ? -8.711 -3.231 0.239 1.00 96.19 199 THR A CA 1
ATOM 1532 C C . THR A 1 199 ? -9.391 -3.625 1.537 1.00 96.19 199 THR A C 1
ATOM 1534 O O . THR A 1 199 ? -10.105 -4.630 1.608 1.00 96.19 199 THR A O 1
ATOM 1537 N N . ALA A 1 200 ? -9.185 -2.837 2.589 1.00 96.12 200 ALA A N 1
ATOM 1538 C CA . ALA A 1 200 ? -9.916 -2.977 3.839 1.00 96.12 200 ALA A CA 1
ATOM 1539 C C . ALA A 1 200 ? -11.370 -2.505 3.652 1.00 96.12 200 ALA A C 1
ATOM 1541 O O . ALA A 1 200 ? -11.625 -1.317 3.455 1.00 96.12 200 ALA A O 1
ATOM 1542 N N . VAL A 1 201 ? -12.329 -3.432 3.769 1.00 94.81 201 VAL A N 1
ATOM 1543 C CA . VAL A 1 201 ? -13.775 -3.160 3.592 1.00 94.81 201 VAL A CA 1
ATOM 1544 C C . VAL A 1 201 ? -14.336 -2.321 4.747 1.00 94.81 201 VAL A C 1
ATOM 1546 O O . VAL A 1 201 ? -15.357 -1.649 4.646 1.00 94.81 201 VAL A O 1
ATOM 1549 N N . SER A 1 202 ? -13.698 -2.381 5.914 1.00 87.75 202 SER A N 1
ATOM 1550 C CA . SER A 1 202 ? -14.109 -1.621 7.096 1.00 87.75 202 SER A CA 1
ATOM 1551 C C . SER A 1 202 ? -12.883 -1.250 7.915 1.00 87.75 202 SER A C 1
ATOM 1553 O O . SER A 1 202 ? -12.695 -1.746 9.026 1.00 87.75 202 SER A O 1
ATOM 1555 N N . ALA A 1 203 ? -12.026 -0.404 7.337 1.00 88.88 203 ALA A N 1
ATOM 1556 C CA . ALA A 1 203 ? -10.900 0.167 8.064 1.00 88.88 203 ALA A CA 1
ATOM 1557 C C . ALA A 1 203 ? -11.400 0.829 9.357 1.00 88.88 203 ALA A C 1
ATOM 1559 O O . ALA A 1 203 ? -12.439 1.500 9.377 1.00 88.88 203 ALA A O 1
ATOM 1560 N N . ARG A 1 204 ? -10.680 0.622 10.463 1.00 91.81 204 ARG A N 1
ATOM 1561 C CA . ARG A 1 204 ? -11.081 1.202 11.747 1.00 91.81 204 ARG A CA 1
ATOM 1562 C C . ARG A 1 204 ? -11.057 2.722 11.645 1.00 91.81 204 ARG A C 1
ATOM 1564 O O . ARG A 1 204 ? -10.094 3.308 11.146 1.00 91.81 204 ARG A O 1
ATOM 1571 N N . HIS A 1 205 ? -12.103 3.339 12.187 1.00 91.50 205 HIS A N 1
ATOM 1572 C CA . HIS A 1 205 ? -12.201 4.786 12.241 1.00 91.50 205 HIS A CA 1
ATOM 1573 C C . HIS A 1 205 ? -10.997 5.391 12.975 1.00 91.50 205 HIS A C 1
ATOM 1575 O O . HIS A 1 205 ? -10.655 4.918 14.061 1.00 91.50 205 HIS A O 1
ATOM 1581 N N . LEU A 1 206 ? -10.403 6.434 12.392 1.00 86.81 206 LEU A N 1
ATOM 1582 C CA . LEU A 1 206 ? -9.379 7.274 13.004 1.00 86.81 206 LEU A CA 1
ATOM 1583 C C . LEU A 1 206 ? -10.024 8.547 13.579 1.00 86.81 206 LEU A C 1
ATOM 1585 O O . LEU A 1 206 ? -10.375 9.452 12.815 1.00 86.81 206 LEU A O 1
ATOM 1589 N N . PRO A 1 207 ? -10.203 8.657 14.907 1.00 85.88 207 PRO A N 1
ATOM 1590 C CA . PRO A 1 207 ? -10.676 9.889 15.520 1.00 85.88 207 PRO A CA 1
ATOM 1591 C C . PRO A 1 207 ? -9.665 11.021 15.322 1.00 85.88 207 PRO A C 1
ATOM 1593 O O . PRO A 1 207 ? -8.462 10.801 15.439 1.00 85.88 207 PRO A O 1
ATOM 1596 N N . LEU A 1 208 ? -10.150 12.255 15.153 1.00 79.44 208 LEU A N 1
ATOM 1597 C CA . LEU A 1 208 ? -9.304 13.441 14.935 1.00 79.44 208 LEU A CA 1
ATOM 1598 C C . LEU A 1 208 ? -8.167 13.578 15.963 1.00 79.44 208 LEU A C 1
ATOM 1600 O O . LEU A 1 208 ? -7.040 13.905 15.608 1.00 79.44 208 LEU A O 1
ATOM 1604 N N . ARG A 1 209 ? -8.452 13.306 17.243 1.00 82.19 209 ARG A N 1
ATOM 1605 C CA . ARG A 1 209 ? -7.441 13.355 18.309 1.00 82.19 209 ARG A CA 1
ATOM 1606 C C . ARG A 1 209 ? -6.337 12.314 18.107 1.00 82.19 209 ARG A 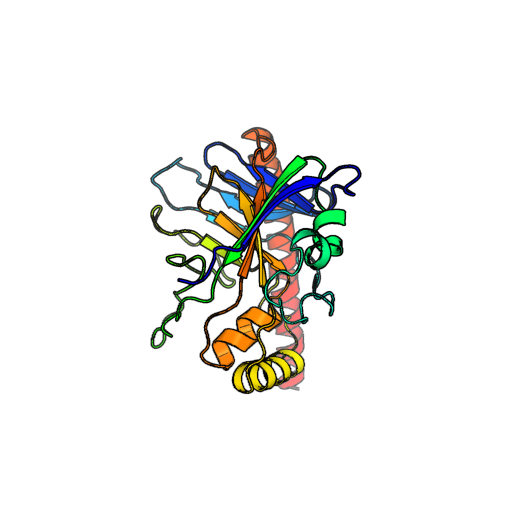C 1
ATOM 1608 O O . ARG A 1 209 ? -5.171 12.642 18.256 1.00 82.19 209 ARG A O 1
ATOM 1615 N N . GLU A 1 210 ? -6.706 11.084 17.757 1.00 86.44 210 GLU A N 1
ATOM 1616 C CA . GLU A 1 210 ? -5.739 10.012 17.493 1.00 86.44 210 GLU A CA 1
ATOM 1617 C C . GLU A 1 210 ? -4.906 10.324 16.243 1.00 86.44 210 GLU A C 1
ATOM 1619 O O . GLU A 1 210 ? -3.696 10.119 16.252 1.00 86.44 210 GLU A O 1
ATOM 1624 N N . GLY A 1 211 ? -5.531 10.896 15.207 1.00 83.56 211 GLY A N 1
ATOM 1625 C CA . GLY A 1 211 ? -4.834 11.417 14.030 1.00 83.56 211 GLY A CA 1
ATOM 1626 C C . GLY A 1 211 ? -3.799 12.483 14.395 1.00 83.56 211 GLY A C 1
ATOM 1627 O O . GLY A 1 211 ? -2.639 12.358 14.012 1.00 83.56 211 GLY A O 1
ATOM 1628 N N . ALA A 1 212 ? -4.174 13.480 15.205 1.00 80.06 212 ALA A N 1
ATOM 1629 C CA . ALA A 1 212 ? -3.266 14.518 15.713 1.00 80.06 212 ALA A CA 1
ATOM 1630 C C . ALA A 1 212 ? -2.078 13.949 16.504 1.00 80.06 212 ALA A C 1
ATOM 1632 O O . ALA A 1 212 ? -0.934 14.369 16.301 1.00 80.06 212 ALA A O 1
ATOM 1633 N N . ASP A 1 213 ? -2.335 12.964 17.362 1.00 84.69 213 ASP A N 1
ATOM 1634 C CA . ASP A 1 213 ? -1.296 12.291 18.142 1.00 84.69 213 ASP A CA 1
ATOM 1635 C C . ASP A 1 213 ? -0.346 11.482 17.232 1.00 84.69 213 ASP A C 1
ATOM 1637 O O . ASP A 1 213 ? 0.871 11.489 17.431 1.00 84.69 213 ASP A O 1
ATOM 1641 N N . LEU A 1 214 ? -0.874 10.800 16.207 1.00 84.75 214 LEU A N 1
ATOM 1642 C CA . LEU A 1 214 ? -0.074 10.093 15.198 1.00 84.75 214 LEU A CA 1
ATOM 1643 C C . LEU A 1 214 ? 0.791 11.048 14.379 1.00 84.75 214 LEU A C 1
ATOM 1645 O O . LEU A 1 214 ? 1.977 10.784 14.205 1.00 84.75 214 LEU A O 1
ATOM 1649 N N . LEU A 1 215 ? 0.225 12.163 13.920 1.00 78.31 215 LEU A N 1
ATOM 1650 C CA . LEU A 1 215 ? 0.953 13.181 13.169 1.00 78.31 215 LEU A CA 1
ATOM 1651 C C . LEU A 1 215 ? 2.088 13.782 13.998 1.00 78.31 215 LEU A C 1
ATOM 1653 O O . LEU A 1 215 ? 3.190 13.958 13.490 1.00 78.31 215 LEU A O 1
ATOM 1657 N N . THR A 1 216 ? 1.840 14.058 15.279 1.00 79.31 216 THR A N 1
ATOM 1658 C CA . THR A 1 216 ? 2.865 14.583 16.191 1.00 79.31 216 THR A CA 1
ATOM 1659 C C . THR A 1 216 ? 4.024 13.596 16.325 1.00 79.31 216 THR A C 1
ATOM 1661 O O . THR A 1 216 ? 5.167 13.963 16.060 1.00 79.31 216 THR A O 1
ATOM 1664 N N . ARG A 1 217 ? 3.731 12.319 16.617 1.00 82.88 217 ARG A N 1
ATOM 1665 C CA . ARG A 1 217 ? 4.747 11.250 16.667 1.00 82.88 217 ARG A CA 1
ATOM 1666 C C . ARG A 1 217 ? 5.498 11.107 15.345 1.00 82.88 217 ARG A C 1
ATOM 1668 O O . ARG A 1 217 ? 6.709 10.887 15.327 1.00 82.88 217 ARG A O 1
ATOM 1675 N N . ALA A 1 218 ? 4.781 11.236 14.234 1.00 77.56 218 ALA A N 1
ATOM 1676 C CA . ALA A 1 218 ? 5.358 11.170 12.908 1.00 77.56 218 ALA A CA 1
ATOM 1677 C C . ALA A 1 218 ? 6.337 12.328 12.652 1.00 77.56 218 ALA A C 1
ATOM 1679 O O . ALA A 1 218 ? 7.450 12.086 12.188 1.00 77.56 218 ALA A O 1
ATOM 1680 N N . TYR A 1 219 ? 5.976 13.559 13.025 1.00 71.06 219 TYR A N 1
ATOM 1681 C CA . TYR A 1 219 ? 6.856 14.727 12.933 1.00 71.06 219 TYR A CA 1
ATOM 1682 C C . TYR A 1 219 ? 8.078 14.632 13.835 1.00 71.06 219 TYR A C 1
ATOM 1684 O O . TYR A 1 219 ? 9.176 14.955 13.387 1.00 71.06 219 TYR A O 1
ATOM 1692 N N . GLU A 1 220 ? 7.915 14.185 15.080 1.00 76.44 220 GLU A N 1
ATOM 1693 C CA . GLU A 1 220 ? 9.037 13.977 15.999 1.00 76.44 220 GLU A CA 1
ATOM 1694 C C . GLU A 1 220 ? 10.053 13.016 15.376 1.00 76.44 220 GLU A C 1
ATOM 1696 O O . GLU A 1 220 ? 11.242 13.326 15.281 1.00 76.44 220 GLU A O 1
ATOM 1701 N N . ARG A 1 221 ? 9.574 11.889 14.836 1.00 70.50 221 ARG A N 1
ATOM 1702 C CA . ARG A 1 221 ? 10.418 10.919 14.132 1.00 70.50 221 ARG A CA 1
ATOM 1703 C C . ARG A 1 221 ? 11.057 11.491 12.877 1.00 70.50 221 ARG A C 1
ATOM 1705 O O . ARG A 1 221 ? 12.252 11.294 12.691 1.00 70.50 221 ARG A O 1
ATOM 1712 N N . ILE A 1 222 ? 10.317 12.220 12.043 1.00 65.81 222 ILE A N 1
ATOM 1713 C CA . ILE A 1 222 ? 10.884 12.869 10.852 1.00 65.81 222 ILE A CA 1
ATOM 1714 C C . ILE A 1 222 ? 11.969 13.862 11.250 1.00 65.81 222 ILE A C 1
ATOM 1716 O O . ILE A 1 222 ? 13.034 13.837 10.650 1.00 65.81 222 ILE A O 1
ATOM 1720 N N . GLY A 1 223 ? 11.751 14.698 12.267 1.00 60.56 223 GLY A N 1
ATOM 1721 C CA . GLY A 1 223 ? 12.762 15.636 12.755 1.00 60.56 223 GLY A CA 1
ATOM 1722 C C . GLY A 1 223 ? 14.057 14.923 13.152 1.00 60.56 223 GLY A C 1
ATOM 1723 O O . GLY A 1 223 ? 15.148 15.369 12.794 1.00 60.56 223 GLY A O 1
ATOM 1724 N N . HIS A 1 224 ? 13.941 13.765 13.805 1.00 53.50 224 HIS A N 1
ATOM 1725 C CA . HIS A 1 224 ? 15.081 12.909 14.126 1.00 53.50 224 HIS A CA 1
ATOM 1726 C C . HIS A 1 224 ? 15.712 12.240 12.891 1.00 53.50 224 HIS A C 1
ATOM 1728 O O . HIS A 1 224 ? 16.937 12.206 12.788 1.00 53.50 224 HIS A O 1
ATOM 1734 N N . ILE A 1 225 ? 14.911 11.742 11.945 1.00 49.62 225 ILE A N 1
ATOM 1735 C CA . ILE A 1 225 ? 15.375 11.066 10.721 1.00 49.62 225 ILE A CA 1
ATOM 1736 C C . ILE A 1 225 ? 16.074 12.050 9.783 1.00 49.62 225 ILE A C 1
ATOM 1738 O O . ILE A 1 225 ? 17.156 11.757 9.289 1.00 49.62 225 ILE A O 1
ATOM 1742 N N . VAL A 1 226 ? 15.495 13.231 9.571 1.00 42.09 226 VAL A N 1
ATOM 1743 C CA . VAL A 1 226 ? 16.068 14.304 8.753 1.00 42.09 226 VAL A CA 1
ATOM 1744 C C . VAL A 1 226 ? 17.398 14.751 9.357 1.00 42.09 226 VAL A C 1
ATOM 1746 O O . VAL A 1 226 ? 18.401 14.794 8.650 1.00 42.09 226 VAL A O 1
ATOM 1749 N N . ALA A 1 227 ? 17.455 14.984 10.673 1.00 41.41 227 ALA A N 1
ATOM 1750 C CA . ALA A 1 227 ? 18.707 15.322 11.351 1.00 41.41 227 ALA A CA 1
ATOM 1751 C C . ALA A 1 227 ? 19.773 14.212 11.225 1.00 41.41 227 ALA A C 1
ATOM 1753 O O . ALA A 1 227 ? 20.942 14.513 10.985 1.00 41.41 227 ALA A O 1
ATOM 1754 N N . ALA A 1 228 ? 19.385 12.938 11.345 1.00 45.22 228 ALA A N 1
ATOM 1755 C CA . ALA A 1 228 ? 20.296 11.799 11.223 1.00 45.22 228 ALA A CA 1
ATOM 1756 C C . ALA A 1 228 ? 20.791 11.575 9.782 1.00 45.22 228 ALA A C 1
ATOM 1758 O O . ALA A 1 228 ? 21.980 11.338 9.578 1.00 45.22 228 ALA A O 1
ATOM 1759 N N . HIS A 1 229 ? 19.912 11.695 8.783 1.00 36.84 229 HIS A N 1
ATOM 1760 C CA . HIS A 1 229 ? 20.257 11.572 7.366 1.00 36.84 229 HIS A CA 1
ATOM 1761 C C . HIS A 1 229 ? 21.218 12.686 6.928 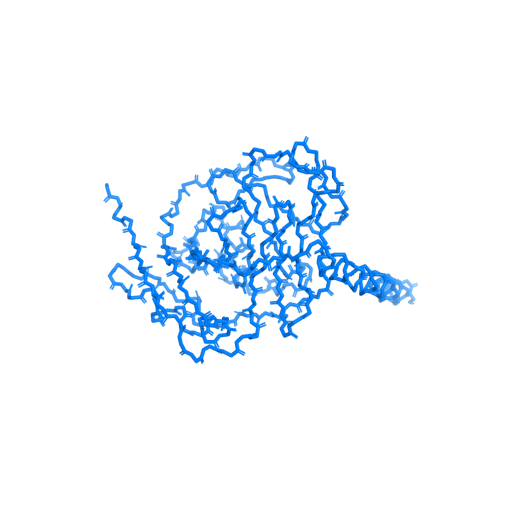1.00 36.84 229 HIS A C 1
ATOM 1763 O O . HIS A 1 229 ? 22.219 12.405 6.270 1.00 36.84 229 HIS A O 1
ATOM 1769 N N . TYR A 1 230 ? 20.993 13.933 7.364 1.00 35.03 230 TYR A N 1
ATOM 1770 C CA . TYR A 1 230 ? 21.931 15.033 7.113 1.00 35.03 230 TYR A CA 1
ATOM 1771 C C . TYR A 1 230 ? 23.270 14.857 7.841 1.00 35.03 230 TYR A C 1
ATOM 1773 O O . TYR A 1 230 ? 24.314 15.173 7.278 1.00 35.03 230 TYR A O 1
ATOM 1781 N N . ALA A 1 231 ? 23.277 14.313 9.060 1.00 41.56 231 ALA A N 1
ATOM 1782 C CA . ALA A 1 231 ? 24.524 14.010 9.763 1.00 41.56 231 ALA A CA 1
ATOM 1783 C C . ALA A 1 231 ? 25.329 12.882 9.082 1.00 41.56 231 ALA A C 1
ATOM 1785 O O . ALA A 1 231 ? 26.556 12.958 9.016 1.00 41.56 231 ALA A O 1
ATOM 1786 N N . ALA A 1 232 ? 24.655 11.856 8.550 1.00 41.97 232 ALA A N 1
ATOM 1787 C CA . ALA A 1 232 ? 25.290 10.740 7.846 1.00 41.97 232 ALA A CA 1
ATOM 1788 C C . ALA A 1 232 ? 25.876 11.171 6.491 1.00 41.97 232 ALA A C 1
ATOM 1790 O O . ALA A 1 232 ? 27.048 10.921 6.214 1.00 41.97 232 ALA A O 1
ATOM 1791 N N . THR A 1 233 ? 25.090 11.892 5.689 1.00 37.84 233 THR A N 1
ATOM 1792 C CA . THR A 1 233 ? 25.523 12.425 4.386 1.00 37.84 233 THR A CA 1
ATOM 1793 C C . THR A 1 233 ? 26.644 13.463 4.524 1.00 37.84 233 THR A C 1
ATOM 1795 O O . THR A 1 233 ? 27.579 13.461 3.724 1.00 37.84 233 THR A O 1
ATOM 1798 N N . ALA A 1 234 ? 26.632 14.294 5.574 1.00 35.69 234 ALA A N 1
ATOM 1799 C CA . ALA A 1 234 ? 27.734 15.214 5.869 1.00 35.69 234 ALA A CA 1
ATOM 1800 C C . ALA A 1 234 ? 29.048 14.480 6.208 1.00 35.69 234 ALA A C 1
ATOM 1802 O O . ALA A 1 234 ? 30.115 14.886 5.748 1.00 35.69 234 ALA A O 1
ATOM 1803 N N . GLY A 1 235 ? 28.980 13.369 6.952 1.00 38.31 235 GLY A N 1
ATOM 1804 C CA . GLY A 1 235 ? 30.156 12.560 7.294 1.00 38.31 235 GLY A CA 1
ATOM 1805 C C . GLY A 1 235 ? 30.744 11.765 6.119 1.00 38.31 235 GLY A C 1
ATOM 1806 O O . GLY A 1 235 ? 31.944 11.484 6.102 1.00 38.31 235 GLY A O 1
ATOM 1807 N N . GLU A 1 236 ? 29.932 11.404 5.124 1.00 37.50 236 GLU A N 1
ATOM 1808 C CA . GLU A 1 236 ? 30.404 10.779 3.880 1.00 37.50 236 GLU A CA 1
ATOM 1809 C C . GLU A 1 236 ? 31.036 11.799 2.926 1.00 37.50 236 GLU A C 1
ATOM 1811 O O . GLU A 1 236 ? 32.068 11.509 2.316 1.00 37.50 236 GLU A O 1
ATOM 1816 N N . ALA A 1 237 ? 30.486 13.015 2.862 1.00 32.28 237 ALA A N 1
ATOM 1817 C CA . ALA A 1 237 ? 31.062 14.113 2.092 1.00 32.28 237 ALA A CA 1
ATOM 1818 C C . ALA A 1 237 ? 32.455 14.513 2.612 1.00 32.28 237 ALA A C 1
ATOM 1820 O O . ALA A 1 237 ? 33.373 14.674 1.811 1.00 32.28 237 ALA A O 1
ATOM 1821 N N . GLU A 1 238 ? 32.650 14.584 3.935 1.00 33.81 238 GLU A N 1
ATOM 1822 C CA . GLU A 1 238 ? 33.963 14.879 4.530 1.00 33.81 238 GLU A CA 1
ATOM 1823 C C . GLU A 1 238 ? 35.014 13.803 4.216 1.00 33.81 238 GLU A C 1
ATOM 1825 O O . GLU A 1 238 ? 36.168 14.135 3.940 1.00 33.81 238 GLU A O 1
ATOM 1830 N N . LYS A 1 239 ? 34.622 12.521 4.187 1.00 38.53 239 LYS A N 1
ATOM 1831 C CA . LYS A 1 239 ? 35.513 11.407 3.814 1.00 38.53 239 LYS A CA 1
ATOM 1832 C C . LYS A 1 239 ? 35.853 11.367 2.326 1.00 38.53 239 LYS A C 1
ATOM 1834 O O . LYS A 1 239 ? 36.901 10.841 1.976 1.00 38.53 239 LYS A O 1
ATOM 1839 N N . ALA A 1 240 ? 34.989 11.891 1.461 1.00 35.06 240 ALA A N 1
ATOM 1840 C CA . ALA A 1 240 ? 35.260 11.989 0.027 1.00 35.06 240 ALA A CA 1
ATOM 1841 C C . ALA A 1 240 ? 36.211 13.152 -0.321 1.00 35.06 240 ALA A C 1
ATOM 1843 O O . ALA A 1 240 ? 36.785 13.173 -1.409 1.00 35.06 240 ALA A O 1
ATOM 1844 N N . THR A 1 241 ? 36.380 14.114 0.592 1.00 39.44 241 THR A N 1
ATOM 1845 C CA . THR A 1 241 ? 37.256 15.289 0.433 1.00 39.44 241 THR A CA 1
ATOM 1846 C C . THR A 1 241 ? 38.581 15.219 1.203 1.00 39.44 241 THR A C 1
ATOM 1848 O O . THR A 1 241 ? 39.360 16.171 1.128 1.00 39.44 241 THR A O 1
ATOM 1851 N N . ALA A 1 242 ? 38.839 14.129 1.930 1.00 42.84 242 ALA A N 1
ATOM 1852 C CA . ALA A 1 242 ? 40.075 13.873 2.677 1.00 42.84 242 ALA A CA 1
ATOM 1853 C C . ALA A 1 242 ? 40.954 12.836 1.963 1.00 42.84 242 ALA A C 1
ATOM 1855 O O . ALA A 1 242 ? 42.193 13.021 1.973 1.00 42.84 242 ALA A O 1
#

Nearest PDB structures (foldseek):
  1vmk-assembly1_B  TM=3.824E-01  e=4.618E+00  Thermotoga maritima MSB8
  1vmk-assembly1_A  TM=3.715E-01  e=7.556E+00  Thermotoga maritima MSB8